Protein AF-A0A8I5R075-F1 (afdb_monomer_lite)

Sequence (337 aa):
MTKVTKEMTTCRLPGRGRQWRASANRAQQVQVLRVAILLSYCSILCNYKAIEMPSHQTYGGSWKFLTFIDLVIQAVFFGICVLTDLSSLLTRGSGNQEQERQLRKLISLRDWMLAVLAFPVGVFVVAVFWIIYAYDREMIYPKLLDNFIPGWLNHGMHTTVLPFILIEMRTSHHQYPSRSSGLTAICTFSVGYILWVCWVHHVTGMWVYPFLEHIGPGARIIFFGSTTILMNFLYLLGEVLNNYIWDTQRRVLQTNQPQVKVTFWTFHTTMSSTLMLPARTNPVQVIKKNFFPQINLLLLIISHINTHKIWLTNSSRCSSNLFKISLPFCSTFLEIS

Foldseek 3Di:
DDDDDPPPPPPPPPPDVVVVVVVVVLLVVVLVLLVVQLVLLVVLLVLVVPFDDPQQVAPCRPVLDLLNVLSVLSNVLSVLVNVLSVLVVVVVPPPDPVSVVVSVVSLQVSLASLLQPLQLSLVLQQVVQVVCCVVPVCQAPNPVCCVGAPPVSVCSRRPPSVVSSVVCLLSDQGDYDPLVVSLVRNLVVLVVSVVVQVVSCVVPVDGPTNNCVVDDPVVNVVVSVVSSVSSSVSSVVSVVSSCVSVVVVVVVVVVPPPPPPPPPPPDDDDDDDDDDDDDDDDCPVVVVVPPPVVVVVVVVVVVVVVVVVVVVVVVVVVVVPPPDDDDDDDDDDDDDD

Organism: Papio anubis (NCBI:txid9555)

InterPro domains:
  IPR006838 ADTRP/AIG1 [PF04750] (37-243)
  IPR006838 ADTRP/AIG1 [PTHR10989] (29-257)

Radius of gyration: 29.98 Å; chains: 1; bounding box: 115×57×99 Å

pLDDT: mean 76.17, std 26.16, range [24.02, 98.5]

Secondary structure (DSSP, 8-state):
-------------SSHHHHHHHHHHHHHHHHHHHHHHHHHHHHHHHHHHHS--HHHHSTTGGGG-HHHHHHHHHHHHHHHHHHHHHHHHHHTT---HHHHHHHHHHHHHHHHHIIIIIHHHHHHHHHHHHHHHHH-GGGTS-GGGGGTS-HHHHHHHHTTHHHHHHHHHHHS---PPPHHHHHHHHHHHHHHHHHHHHHHHHHHSS-SSHHHHHS-HHHHHHHHHHHHHHHHHHHHHHHHHHHHHHHHHHHHHHHTS--------------------PPPPPTHHHHHHHHHHHHHHHHHHHHHHHHHHHHHHHHHHHHTSSS--------------

Structure (mmCIF, N/CA/C/O backbone):
data_AF-A0A8I5R075-F1
#
_entry.id   AF-A0A8I5R075-F1
#
loop_
_atom_site.group_PDB
_atom_site.id
_atom_site.type_symbol
_atom_site.label_atom_id
_atom_site.label_alt_id
_atom_site.label_comp_id
_atom_site.label_asym_id
_atom_site.label_entity_id
_atom_site.label_seq_id
_atom_site.pdbx_PDB_ins_code
_atom_site.Cartn_x
_atom_site.Cartn_y
_atom_site.Cartn_z
_atom_site.occupancy
_atom_site.B_iso_or_equiv
_atom_site.auth_seq_id
_atom_site.auth_comp_id
_atom_site.auth_asym_id
_atom_site.auth_atom_id
_atom_site.pdbx_PDB_model_num
ATOM 1 N N . MET A 1 1 ? -35.944 -18.954 73.171 1.00 37.31 1 MET A N 1
ATOM 2 C CA . MET A 1 1 ? -35.193 -17.875 72.493 1.00 37.31 1 MET A CA 1
ATOM 3 C C . MET A 1 1 ? -33.951 -18.476 71.854 1.00 37.31 1 MET A C 1
ATOM 5 O O . MET A 1 1 ? -32.987 -18.739 72.554 1.00 37.31 1 MET A O 1
ATOM 9 N N . THR A 1 2 ? -33.972 -18.728 70.549 1.00 32.34 2 THR A N 1
ATOM 10 C CA . THR A 1 2 ? -32.801 -19.194 69.791 1.00 32.34 2 THR A CA 1
ATOM 11 C C . THR A 1 2 ? -32.595 -18.245 68.616 1.00 32.34 2 THR A C 1
ATOM 13 O O . THR A 1 2 ? -33.386 -18.193 67.678 1.00 32.34 2 THR A O 1
ATOM 16 N N . LYS A 1 3 ? -31.558 -17.409 68.726 1.00 38.16 3 LYS A N 1
ATOM 17 C CA . LYS A 1 3 ? -31.106 -16.478 67.687 1.00 38.16 3 LYS A CA 1
ATOM 18 C C . LYS A 1 3 ? -30.467 -17.303 66.569 1.00 38.16 3 LYS A C 1
ATOM 20 O O . LYS A 1 3 ? -29.373 -17.825 66.747 1.00 38.16 3 LYS A O 1
ATOM 25 N N . VAL A 1 4 ? -31.140 -17.416 65.428 1.00 36.09 4 VAL A N 1
ATOM 26 C CA . VAL A 1 4 ? -30.529 -17.923 64.193 1.00 36.09 4 VAL A CA 1
ATOM 27 C C . VAL A 1 4 ? -29.888 -16.735 63.481 1.00 36.09 4 VAL A C 1
ATOM 29 O O . VAL A 1 4 ? -30.562 -15.935 62.833 1.00 36.09 4 VAL A O 1
ATOM 32 N N . THR A 1 5 ? -28.577 -16.585 63.642 1.00 39.88 5 THR A N 1
ATOM 33 C CA . THR A 1 5 ? -27.745 -15.692 62.832 1.00 39.88 5 THR A CA 1
ATOM 34 C C . THR A 1 5 ? -27.692 -16.226 61.402 1.00 39.88 5 THR A C 1
ATOM 36 O O . THR A 1 5 ? -27.070 -17.249 61.133 1.00 39.88 5 THR A O 1
ATOM 39 N N . LYS A 1 6 ? -28.358 -15.536 60.469 1.00 38.66 6 LYS A N 1
ATOM 40 C CA . LYS A 1 6 ? -28.146 -15.730 59.030 1.00 38.66 6 LYS A CA 1
ATOM 41 C C . LYS A 1 6 ? -26.791 -15.130 58.664 1.00 38.66 6 LYS A C 1
ATOM 43 O O . LYS A 1 6 ? -26.672 -13.912 58.548 1.00 38.66 6 LYS A O 1
ATOM 48 N N . GLU A 1 7 ? -25.782 -15.972 58.466 1.00 34.94 7 GLU A N 1
ATOM 49 C CA . GLU A 1 7 ? -24.597 -15.566 57.715 1.00 34.94 7 GLU A CA 1
ATOM 50 C C . GLU A 1 7 ? -25.010 -15.301 56.266 1.00 34.94 7 GLU A C 1
ATOM 52 O O . GLU A 1 7 ? -25.359 -16.199 55.502 1.00 34.94 7 GLU A O 1
ATOM 57 N N . MET A 1 8 ? -25.013 -14.025 55.897 1.00 35.81 8 MET A N 1
ATOM 58 C CA . MET A 1 8 ? -25.188 -13.585 54.524 1.00 35.81 8 MET A CA 1
ATOM 59 C C . MET A 1 8 ? -23.849 -13.771 53.807 1.00 35.81 8 MET A C 1
ATOM 61 O O . MET A 1 8 ? -23.047 -12.843 53.699 1.00 35.81 8 MET A O 1
ATOM 65 N N . THR A 1 9 ? -23.575 -14.993 53.346 1.00 34.81 9 THR A N 1
ATOM 66 C CA . THR A 1 9 ? -22.425 -15.273 52.484 1.00 34.81 9 THR A CA 1
ATOM 67 C C . THR A 1 9 ? -22.652 -14.562 51.151 1.00 34.81 9 THR A C 1
ATOM 69 O O . THR A 1 9 ? -23.335 -15.045 50.249 1.00 34.81 9 THR A O 1
ATOM 72 N N . THR A 1 10 ? -22.115 -13.352 51.033 1.00 37.03 10 THR A N 1
ATOM 73 C CA . THR A 1 10 ? -22.088 -12.606 49.778 1.00 37.03 10 THR A CA 1
ATOM 74 C C . THR A 1 10 ? -21.186 -13.350 48.795 1.00 37.03 10 THR A C 1
ATOM 76 O O . THR A 1 10 ? -19.961 -13.259 48.842 1.00 37.03 10 THR A O 1
ATOM 79 N N . CYS A 1 11 ? -21.794 -14.093 47.869 1.00 35.97 11 CYS A N 1
ATOM 80 C CA . CYS A 1 11 ? -21.120 -14.606 46.680 1.00 35.97 11 CYS A CA 1
ATOM 81 C C . CYS A 1 11 ? -20.581 -13.420 45.856 1.00 35.97 11 CYS A C 1
ATOM 83 O O . CYS A 1 11 ? -21.272 -12.861 45.004 1.00 35.97 11 CYS A O 1
ATOM 85 N N . ARG A 1 12 ? -19.328 -13.012 46.096 1.00 40.72 12 ARG A N 1
ATOM 86 C CA . ARG A 1 12 ? -18.591 -12.112 45.196 1.00 40.72 12 ARG A CA 1
ATOM 87 C C . ARG A 1 12 ? -18.456 -12.799 43.842 1.00 40.72 12 ARG A C 1
ATOM 89 O O . ARG A 1 12 ? -17.641 -13.703 43.704 1.00 40.72 12 ARG A O 1
ATOM 96 N N . LEU A 1 13 ? -19.213 -12.337 42.844 1.00 42.06 13 LEU A N 1
ATOM 97 C CA . LEU A 1 13 ? -19.065 -12.721 41.436 1.00 42.06 13 LEU A CA 1
ATOM 98 C C . LEU A 1 13 ? -17.593 -12.572 40.997 1.00 42.06 13 LEU A C 1
ATOM 100 O O . LEU A 1 13 ? -17.124 -11.447 40.785 1.00 42.06 13 LEU A O 1
ATOM 104 N N . PRO A 1 14 ? -16.833 -13.665 40.812 1.00 47.41 14 PRO A N 1
ATOM 105 C CA . PRO A 1 14 ? -15.406 -13.579 40.558 1.00 47.41 14 PRO A CA 1
ATOM 106 C C . PRO A 1 14 ? -15.154 -13.520 39.045 1.00 47.41 14 PRO A C 1
ATOM 108 O O . PRO A 1 14 ? -14.491 -14.391 38.490 1.00 47.41 14 PRO A O 1
ATOM 111 N N . GLY A 1 15 ? -15.686 -12.510 38.348 1.00 53.81 15 GLY A N 1
ATOM 112 C CA . GLY A 1 15 ? -15.664 -12.497 36.873 1.00 53.81 15 GLY A CA 1
ATOM 113 C C . GLY A 1 15 ? -15.419 -11.138 36.231 1.00 53.81 15 GLY A C 1
ATOM 114 O O . GLY A 1 15 ? -14.541 -10.999 35.380 1.00 53.81 15 GLY A O 1
ATOM 115 N N . ARG A 1 16 ? -16.139 -10.105 36.674 1.00 54.19 16 ARG A N 1
ATOM 116 C CA . ARG A 1 16 ? -16.225 -8.841 35.930 1.00 54.19 16 ARG A CA 1
ATOM 117 C C . ARG A 1 16 ? -14.898 -8.061 35.936 1.00 54.19 16 ARG A C 1
ATOM 119 O O . ARG A 1 16 ? -14.403 -7.675 34.884 1.00 54.19 16 ARG A O 1
ATOM 126 N N . GLY A 1 17 ? -14.246 -7.918 37.092 1.00 58.47 17 GLY A N 1
ATOM 127 C CA . GLY A 1 17 ? -12.991 -7.155 37.217 1.00 58.47 17 GLY A CA 1
ATOM 128 C C . GLY A 1 17 ? -11.766 -7.777 36.525 1.00 58.47 17 GLY A C 1
ATOM 129 O O . GLY A 1 17 ? -10.884 -7.046 36.075 1.00 58.47 17 GLY A O 1
ATOM 130 N N . ARG A 1 18 ? -11.702 -9.112 36.406 1.00 62.12 18 ARG A N 1
ATOM 131 C CA . ARG A 1 18 ? -10.622 -9.802 35.671 1.00 62.12 18 ARG A CA 1
ATOM 132 C C . ARG A 1 18 ? -10.803 -9.687 34.159 1.00 62.12 18 ARG A C 1
ATOM 134 O O . ARG A 1 18 ? -9.825 -9.462 33.455 1.00 62.12 18 ARG A O 1
ATOM 141 N N . GLN A 1 19 ? -12.043 -9.775 33.676 1.00 63.78 19 GLN A N 1
ATOM 142 C CA . GLN A 1 19 ? -12.367 -9.623 32.258 1.00 63.78 19 GLN A CA 1
ATOM 143 C C . GLN A 1 19 ? -12.093 -8.196 31.757 1.00 63.78 19 GLN A C 1
ATOM 145 O O . GLN A 1 19 ? -11.484 -8.030 30.702 1.00 63.78 19 GLN A O 1
ATOM 150 N N . TRP A 1 20 ? -12.435 -7.172 32.550 1.00 57.94 20 TRP A N 1
ATOM 151 C CA . TRP A 1 20 ? -12.106 -5.777 32.234 1.00 57.94 20 TRP A CA 1
ATOM 152 C C . TRP A 1 20 ? -10.599 -5.523 32.165 1.00 57.94 20 TRP A C 1
ATOM 154 O O . TRP A 1 20 ? -10.135 -4.924 31.197 1.00 57.94 20 TRP A O 1
ATOM 164 N N . ARG A 1 21 ? -9.817 -6.025 33.133 1.00 63.31 21 ARG A N 1
ATOM 165 C CA . ARG A 1 21 ? -8.348 -5.907 33.094 1.00 63.31 21 ARG A CA 1
ATOM 166 C C . ARG A 1 21 ? -7.747 -6.618 31.884 1.00 63.31 21 ARG A C 1
ATOM 168 O O . ARG A 1 21 ? -6.890 -6.055 31.219 1.00 63.31 21 ARG A O 1
ATOM 175 N N . ALA A 1 22 ? -8.226 -7.816 31.551 1.00 66.75 22 ALA A N 1
ATOM 176 C CA . ALA A 1 22 ? -7.756 -8.540 30.371 1.00 66.75 22 ALA A CA 1
ATOM 177 C C . ALA A 1 22 ? -8.070 -7.795 29.058 1.00 66.75 22 ALA A C 1
ATOM 179 O O . ALA A 1 22 ? -7.229 -7.750 28.162 1.00 66.75 22 ALA A O 1
ATOM 180 N N . SER A 1 23 ? -9.252 -7.179 28.952 1.00 72.56 23 SER A N 1
ATOM 181 C CA . SER A 1 23 ? -9.635 -6.374 27.785 1.00 72.56 23 SER A CA 1
ATOM 182 C C . SER A 1 23 ? -8.828 -5.078 27.680 1.00 72.56 23 SER A C 1
ATOM 184 O O . SER A 1 23 ? -8.398 -4.718 26.588 1.00 72.56 23 SER A O 1
ATOM 186 N N . ALA A 1 24 ? -8.596 -4.392 28.802 1.00 72.69 24 ALA A N 1
ATOM 187 C CA . ALA A 1 24 ? -7.790 -3.173 28.846 1.00 72.69 24 ALA A CA 1
ATOM 188 C C . ALA A 1 24 ? -6.325 -3.451 28.475 1.00 72.69 24 ALA A C 1
ATOM 190 O O . ALA A 1 24 ? -5.762 -2.745 27.644 1.00 72.69 24 ALA A O 1
ATOM 191 N N . ASN A 1 25 ? -5.746 -4.533 29.004 1.00 76.94 25 ASN A N 1
ATOM 192 C CA . ASN A 1 25 ? -4.382 -4.944 28.673 1.00 76.94 25 ASN A CA 1
ATOM 193 C C . ASN A 1 25 ? -4.239 -5.276 27.181 1.00 76.94 25 ASN A C 1
ATOM 195 O O . ASN A 1 25 ? -3.249 -4.895 26.563 1.00 76.94 25 ASN A O 1
ATOM 199 N N . ARG A 1 26 ? -5.237 -5.942 26.581 1.00 81.31 26 ARG A N 1
ATOM 200 C CA . ARG A 1 26 ? -5.240 -6.220 25.137 1.00 81.31 26 ARG A CA 1
ATOM 201 C C . ARG A 1 26 ? -5.284 -4.931 24.316 1.00 81.31 26 ARG A C 1
ATOM 203 O O . ARG A 1 26 ? -4.526 -4.807 23.363 1.00 81.31 26 ARG A O 1
ATOM 210 N N . ALA A 1 27 ? -6.142 -3.980 24.685 1.00 81.62 27 ALA A N 1
ATOM 211 C CA . ALA A 1 27 ? -6.228 -2.695 23.993 1.00 81.62 27 ALA A CA 1
ATOM 212 C C . ALA A 1 27 ? -4.893 -1.936 24.057 1.00 81.62 27 ALA A C 1
ATOM 214 O O . ALA A 1 27 ? -4.390 -1.498 23.029 1.00 81.62 27 ALA A O 1
ATOM 215 N N . GLN A 1 28 ? -4.267 -1.876 25.235 1.00 85.44 28 GLN A N 1
ATOM 216 C CA . GLN A 1 28 ? -2.960 -1.241 25.409 1.00 85.44 28 GLN A CA 1
ATOM 217 C C . GLN A 1 28 ? -1.864 -1.915 24.565 1.00 85.44 28 GLN A C 1
ATOM 219 O O . GLN A 1 28 ? -1.044 -1.230 23.961 1.00 85.44 28 GLN A O 1
ATOM 224 N N . GLN A 1 29 ? -1.859 -3.249 24.473 1.00 89.00 29 GLN A N 1
ATOM 225 C CA . GLN A 1 29 ? -0.910 -3.979 23.624 1.00 89.00 29 GLN A CA 1
ATOM 226 C C . GLN A 1 29 ? -1.060 -3.624 22.138 1.00 89.00 29 GLN A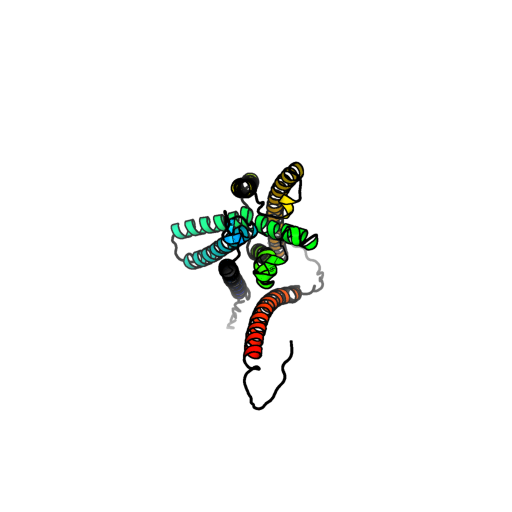 C 1
ATOM 228 O O . GLN A 1 29 ? -0.054 -3.429 21.462 1.00 89.00 29 GLN A O 1
ATOM 233 N N . VAL A 1 30 ? -2.294 -3.504 21.636 1.00 92.06 30 VAL A N 1
ATOM 234 C CA . VAL A 1 30 ? -2.561 -3.113 20.239 1.00 92.06 30 VAL A CA 1
ATOM 235 C C . VAL A 1 30 ? -2.094 -1.680 19.965 1.00 92.06 30 VAL A C 1
ATOM 237 O O . VAL A 1 30 ? -1.469 -1.428 18.938 1.00 92.06 30 VAL A O 1
ATOM 240 N N . GLN A 1 31 ? -2.315 -0.760 20.907 1.00 93.44 31 GLN A N 1
ATOM 241 C CA . GLN A 1 31 ? -1.852 0.629 20.800 1.00 93.44 31 GLN A CA 1
ATOM 242 C C . GLN A 1 31 ? -0.322 0.715 20.705 1.00 93.44 31 GLN A C 1
ATOM 244 O O . GLN A 1 31 ? 0.215 1.360 19.806 1.00 93.44 31 GLN A O 1
ATOM 249 N N . VAL A 1 32 ? 0.393 0.014 21.593 1.00 94.31 32 VAL A N 1
ATOM 250 C CA . VAL A 1 32 ? 1.866 -0.038 21.571 1.00 94.31 32 VAL A CA 1
ATOM 251 C C . VAL A 1 32 ? 2.376 -0.659 20.269 1.00 94.31 32 VAL A C 1
ATOM 253 O O . VAL A 1 32 ? 3.339 -0.164 19.685 1.00 94.31 32 VAL A O 1
ATOM 256 N N . LEU A 1 33 ? 1.712 -1.711 19.784 1.00 95.38 33 LEU A N 1
ATOM 257 C CA . LEU A 1 33 ? 2.064 -2.372 18.531 1.00 95.38 33 LEU A CA 1
ATOM 258 C C . LEU A 1 33 ? 1.938 -1.431 17.325 1.00 95.38 33 LEU A C 1
ATOM 260 O O . LEU A 1 33 ? 2.857 -1.367 16.514 1.00 95.38 33 LEU A O 1
ATOM 264 N N . ARG A 1 34 ? 0.853 -0.655 17.229 1.00 96.88 34 ARG A N 1
ATOM 265 C CA . ARG A 1 34 ? 0.660 0.340 16.159 1.00 96.88 34 ARG A CA 1
ATOM 266 C C . ARG A 1 34 ? 1.724 1.431 16.177 1.00 96.88 34 ARG A C 1
ATOM 268 O O . ARG A 1 34 ? 2.242 1.780 15.120 1.00 96.88 34 ARG A O 1
ATOM 275 N N . VAL A 1 35 ? 2.096 1.925 17.361 1.00 97.44 35 VAL A N 1
ATOM 276 C CA . VAL A 1 35 ? 3.197 2.893 17.508 1.00 97.44 35 VAL A CA 1
ATOM 277 C C . VAL A 1 35 ? 4.521 2.282 17.047 1.00 97.44 35 VAL A C 1
ATOM 279 O O . VAL A 1 35 ? 5.250 2.911 16.286 1.00 97.44 35 VAL A O 1
ATOM 282 N N . ALA A 1 36 ? 4.824 1.046 17.452 1.00 97.50 36 ALA A N 1
ATOM 283 C CA . ALA A 1 36 ? 6.043 0.360 17.029 1.00 97.50 36 ALA A CA 1
ATOM 284 C C . ALA A 1 36 ? 6.099 0.164 15.503 1.00 97.50 36 ALA A C 1
ATOM 286 O O . ALA A 1 36 ? 7.136 0.418 14.889 1.00 97.50 36 ALA A O 1
ATOM 287 N N . ILE A 1 37 ? 4.980 -0.224 14.884 1.00 97.38 37 ILE A N 1
ATOM 288 C CA . ILE A 1 37 ? 4.873 -0.367 13.428 1.00 97.38 37 ILE A CA 1
ATOM 289 C C . ILE A 1 37 ? 5.063 0.990 12.735 1.00 97.38 37 ILE A C 1
ATOM 291 O O . ILE A 1 37 ? 5.867 1.086 11.809 1.00 97.38 37 ILE A O 1
ATOM 295 N N . LEU A 1 38 ? 4.406 2.052 13.208 1.00 97.94 38 LEU A N 1
ATOM 296 C CA . LEU A 1 38 ? 4.574 3.402 12.663 1.00 97.94 38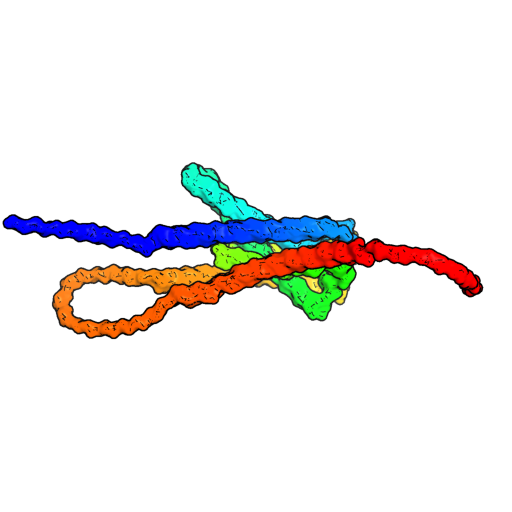 LEU A CA 1
ATOM 297 C C . LEU A 1 38 ? 6.040 3.855 12.707 1.00 97.94 38 LEU A C 1
ATOM 299 O O . LEU A 1 38 ? 6.582 4.301 11.698 1.00 97.94 38 LEU A O 1
ATOM 303 N N . LEU A 1 39 ? 6.706 3.688 13.853 1.00 97.62 39 LEU A N 1
ATOM 304 C CA . LEU A 1 39 ? 8.123 4.024 13.999 1.00 97.62 39 LEU A CA 1
ATOM 305 C C . LEU A 1 39 ? 9.008 3.193 13.061 1.00 97.62 39 LEU A C 1
ATOM 307 O O . LEU A 1 39 ? 9.988 3.717 12.529 1.00 97.62 39 LEU A O 1
ATOM 311 N N . SER A 1 40 ? 8.656 1.926 12.814 1.00 96.69 40 SER A N 1
ATOM 312 C CA . SER A 1 40 ? 9.372 1.087 11.850 1.00 96.69 40 SER A CA 1
ATOM 313 C C . SER A 1 40 ? 9.258 1.629 10.421 1.00 96.69 40 SER A C 1
ATOM 315 O O . SER A 1 40 ? 10.278 1.741 9.742 1.00 96.69 40 SER A O 1
ATOM 317 N N . TYR A 1 41 ? 8.069 2.072 9.992 1.00 97.38 41 TYR A N 1
ATOM 318 C CA . TYR A 1 41 ? 7.880 2.689 8.677 1.00 97.38 41 TYR A CA 1
ATOM 319 C C . TYR A 1 41 ? 8.599 4.028 8.554 1.00 97.38 41 TYR A C 1
ATOM 321 O O . TYR A 1 41 ? 9.262 4.263 7.547 1.00 97.38 41 TYR A O 1
ATOM 329 N N . CYS A 1 42 ? 8.545 4.875 9.586 1.00 96.75 42 CYS A N 1
ATOM 330 C CA . CYS A 1 42 ? 9.330 6.108 9.621 1.00 96.75 42 CYS A CA 1
ATOM 331 C C . CYS A 1 42 ? 10.829 5.806 9.487 1.00 96.75 42 CYS A C 1
ATOM 333 O O . CYS A 1 42 ? 11.522 6.456 8.712 1.00 96.75 42 CYS A O 1
ATOM 335 N N . SER A 1 43 ? 11.330 4.778 10.181 1.00 96.50 43 SER A N 1
ATOM 336 C CA . SER A 1 43 ? 12.727 4.353 10.066 1.00 96.50 43 SER A CA 1
ATOM 337 C C . SER A 1 43 ? 13.071 3.886 8.648 1.00 96.50 43 SER A C 1
ATOM 339 O O . SER A 1 43 ? 14.076 4.331 8.096 1.00 96.50 43 SER A O 1
ATOM 341 N N . ILE A 1 44 ? 12.235 3.042 8.035 1.00 95.94 44 ILE A N 1
ATOM 342 C CA . ILE A 1 44 ? 12.413 2.559 6.657 1.00 95.94 44 ILE A CA 1
ATOM 343 C C . ILE A 1 44 ? 12.429 3.732 5.670 1.00 95.94 44 ILE A C 1
ATOM 345 O O . ILE A 1 44 ? 13.353 3.831 4.866 1.00 95.94 44 ILE A O 1
ATOM 349 N N . LEU A 1 45 ? 11.467 4.655 5.768 1.00 95.38 45 LEU A N 1
ATOM 350 C CA . LEU A 1 45 ? 11.376 5.836 4.905 1.00 95.38 45 LEU A CA 1
ATOM 351 C C . LEU A 1 45 ? 12.587 6.759 5.063 1.00 95.38 45 LEU A C 1
ATOM 353 O O . LEU A 1 45 ? 13.147 7.194 4.058 1.00 95.38 45 LEU A O 1
ATOM 357 N N . CYS A 1 46 ? 13.027 7.024 6.296 1.00 94.81 46 CYS A N 1
ATOM 358 C CA . CYS A 1 46 ? 14.216 7.835 6.555 1.00 94.81 46 CYS A CA 1
ATOM 359 C C . CYS A 1 46 ? 15.480 7.187 5.980 1.00 94.81 46 CYS A C 1
ATOM 361 O O . CYS A 1 46 ? 16.257 7.867 5.320 1.00 94.81 46 CYS A O 1
ATOM 363 N N . ASN A 1 47 ? 15.675 5.879 6.183 1.00 93.69 47 ASN A N 1
ATOM 364 C CA . ASN A 1 47 ? 16.834 5.177 5.625 1.00 93.69 47 ASN A CA 1
ATOM 365 C C . ASN A 1 47 ? 16.782 5.149 4.097 1.00 93.69 47 ASN A C 1
ATOM 367 O O . ASN A 1 47 ? 17.793 5.402 3.461 1.00 93.69 47 ASN A O 1
ATOM 371 N N . TYR A 1 48 ? 15.614 4.911 3.501 1.00 92.12 48 TYR A N 1
ATOM 372 C CA . TYR A 1 48 ? 15.451 4.939 2.050 1.00 92.12 48 TYR A CA 1
ATOM 373 C C . TYR A 1 48 ? 15.740 6.320 1.450 1.00 92.12 48 TYR A C 1
ATOM 375 O O . TYR A 1 48 ? 16.381 6.411 0.409 1.00 92.12 48 TYR A O 1
ATOM 383 N N . LYS A 1 49 ? 15.297 7.398 2.110 1.00 88.62 49 LYS A N 1
ATOM 384 C CA . LYS A 1 49 ? 15.572 8.779 1.684 1.00 88.62 49 LYS A CA 1
ATOM 385 C C . LYS A 1 49 ? 17.015 9.217 1.910 1.00 88.62 49 LYS A C 1
ATOM 387 O O . LYS A 1 49 ? 17.464 10.119 1.216 1.00 88.62 49 LYS A O 1
ATOM 392 N N . ALA A 1 50 ? 17.714 8.600 2.858 1.00 88.81 50 ALA A N 1
ATOM 393 C CA . ALA A 1 50 ? 19.129 8.854 3.102 1.00 88.81 50 ALA A CA 1
ATOM 394 C C . ALA A 1 50 ? 20.047 8.186 2.063 1.00 88.81 50 ALA A C 1
ATOM 396 O O . ALA A 1 50 ? 21.229 8.510 2.011 1.00 88.81 50 ALA A O 1
ATOM 397 N N . ILE A 1 51 ? 19.534 7.255 1.250 1.00 87.06 51 ILE A N 1
ATOM 398 C CA . ILE A 1 51 ? 20.313 6.627 0.182 1.00 87.06 51 ILE A CA 1
ATOM 399 C C . ILE A 1 51 ? 20.304 7.540 -1.043 1.00 87.06 51 ILE A C 1
ATOM 401 O O . ILE A 1 51 ? 19.260 7.814 -1.634 1.00 87.06 51 ILE A O 1
ATOM 405 N N . GLU A 1 52 ? 21.492 7.947 -1.473 1.00 80.00 52 GLU A N 1
ATOM 406 C CA . GLU A 1 52 ? 21.685 8.690 -2.713 1.00 80.00 52 GLU A CA 1
ATOM 407 C C . GLU A 1 52 ? 21.723 7.725 -3.904 1.00 80.00 52 GLU A C 1
ATOM 409 O O . GLU A 1 52 ? 22.766 7.180 -4.260 1.00 80.00 52 GLU A O 1
ATOM 414 N N . MET A 1 53 ? 20.565 7.483 -4.525 1.00 77.56 53 MET A N 1
ATOM 415 C CA . MET A 1 53 ? 20.493 6.710 -5.768 1.00 77.56 53 MET A CA 1
ATOM 416 C C . MET A 1 53 ? 20.346 7.629 -6.984 1.00 77.56 53 MET A C 1
ATOM 418 O O . MET A 1 53 ? 19.473 8.503 -6.972 1.00 77.56 53 MET A O 1
ATOM 422 N N . PRO A 1 54 ? 21.074 7.379 -8.093 1.00 75.88 54 PRO A N 1
ATOM 423 C CA . PRO A 1 54 ? 20.913 8.148 -9.331 1.00 75.88 54 PRO A CA 1
ATOM 424 C C . PRO A 1 54 ? 19.459 8.176 -9.824 1.00 75.88 54 PRO A C 1
ATOM 426 O O . PRO A 1 54 ? 18.959 9.193 -10.298 1.00 75.88 54 PRO A O 1
ATOM 429 N N . SER A 1 55 ? 18.725 7.075 -9.632 1.00 73.44 55 SER A N 1
ATOM 430 C CA . SER A 1 55 ? 17.317 6.960 -10.019 1.00 73.44 55 SER A CA 1
ATOM 431 C C . SER A 1 55 ? 16.383 7.910 -9.256 1.00 73.44 55 SER A C 1
ATOM 433 O O . SER A 1 55 ? 15.326 8.256 -9.785 1.00 73.44 55 SER A O 1
ATOM 435 N N . HIS A 1 56 ? 16.748 8.369 -8.053 1.00 76.56 56 HIS A N 1
ATOM 436 C CA . HIS A 1 56 ? 15.970 9.349 -7.281 1.00 76.56 56 HIS A CA 1
ATOM 437 C C . HIS A 1 56 ? 16.146 10.784 -7.772 1.00 76.56 56 HIS A C 1
ATOM 439 O O . HIS A 1 56 ? 15.285 11.613 -7.493 1.00 76.56 56 HIS A O 1
ATOM 445 N N . GLN A 1 57 ? 17.224 11.069 -8.500 1.00 75.50 57 GLN A N 1
ATOM 446 C CA . GLN A 1 57 ? 17.509 12.394 -9.058 1.00 75.50 57 GLN A CA 1
ATOM 447 C C . GLN A 1 57 ? 16.870 12.590 -10.442 1.00 75.50 57 GLN A C 1
ATOM 449 O O . GLN A 1 57 ? 16.792 13.704 -10.950 1.00 75.50 57 GLN A O 1
ATOM 454 N N . THR A 1 58 ? 16.378 11.506 -11.046 1.00 83.06 58 THR A N 1
ATOM 455 C CA . THR A 1 58 ? 15.624 11.557 -12.306 1.00 83.06 58 THR A CA 1
ATOM 456 C C . THR A 1 58 ? 14.196 12.073 -12.108 1.00 83.06 58 THR A C 1
ATOM 458 O O . THR A 1 58 ? 13.665 12.082 -10.995 1.00 83.06 58 THR A O 1
ATOM 461 N N . TYR A 1 59 ? 13.548 12.467 -13.208 1.00 86.50 59 TYR A N 1
ATOM 462 C CA . TYR A 1 59 ? 12.160 12.931 -13.208 1.00 86.50 59 TYR A CA 1
ATOM 463 C C . TYR A 1 59 ? 11.219 11.960 -12.467 1.00 86.50 59 TYR A C 1
ATOM 465 O O . TYR A 1 59 ? 11.290 10.740 -12.631 1.00 86.50 59 TYR A O 1
ATOM 473 N N . GLY A 1 60 ? 10.354 12.510 -11.611 1.00 84.88 60 GLY A N 1
ATOM 474 C CA . GLY A 1 60 ? 9.460 11.749 -10.730 1.00 84.88 60 GLY A CA 1
ATOM 475 C C . GLY A 1 60 ? 10.111 11.211 -9.445 1.00 84.88 60 GLY A C 1
ATOM 476 O O . GLY A 1 60 ? 9.397 10.810 -8.524 1.00 84.88 60 GLY A O 1
ATOM 477 N N . GLY A 1 61 ? 11.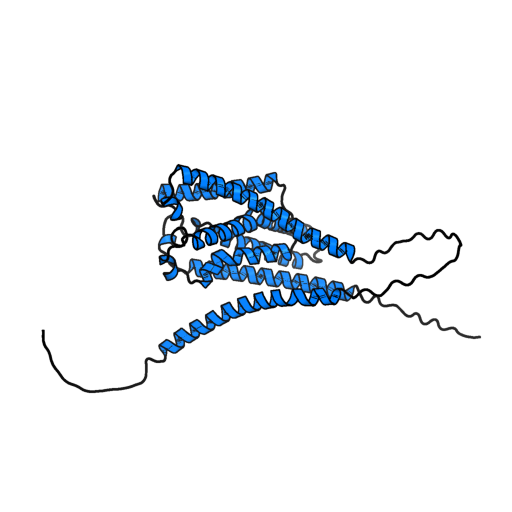442 11.240 -9.337 1.00 91.38 61 GLY A N 1
ATOM 478 C CA . GLY A 1 61 ? 12.206 10.863 -8.148 1.00 91.38 61 GLY A CA 1
ATOM 479 C C . GLY A 1 61 ? 11.789 9.520 -7.547 1.00 91.38 61 GLY A C 1
ATOM 480 O O . GLY A 1 61 ? 11.541 8.553 -8.262 1.00 91.38 61 GLY A O 1
ATOM 481 N N . SER A 1 62 ? 11.677 9.440 -6.218 1.00 92.31 62 SER A N 1
ATOM 482 C CA . SER A 1 62 ? 11.182 8.227 -5.547 1.00 92.31 62 SER A CA 1
ATOM 483 C C . SER A 1 62 ? 9.702 7.927 -5.832 1.00 92.31 62 SER A C 1
ATOM 485 O O . SER A 1 62 ? 9.290 6.775 -5.733 1.00 92.31 62 SER A O 1
ATOM 487 N N . TRP A 1 63 ? 8.904 8.945 -6.168 1.00 93.88 63 TRP A N 1
ATOM 488 C CA . TRP A 1 63 ? 7.447 8.849 -6.333 1.00 93.88 63 TRP A CA 1
ATOM 489 C C . TRP A 1 63 ? 7.019 8.132 -7.611 1.00 93.88 63 TRP A C 1
ATOM 491 O O . TRP A 1 63 ? 5.846 7.812 -7.776 1.00 93.88 63 TRP A O 1
ATOM 501 N N . LYS A 1 64 ? 7.949 7.840 -8.522 1.00 94.50 64 LYS A N 1
ATOM 502 C CA . LYS A 1 64 ? 7.658 6.959 -9.654 1.00 94.50 64 LYS A CA 1
ATOM 503 C C . LYS A 1 64 ? 7.438 5.508 -9.222 1.00 94.50 64 LYS A C 1
ATOM 505 O O . LYS A 1 64 ? 6.680 4.801 -9.874 1.00 94.50 64 LYS A O 1
ATOM 510 N N . PHE A 1 65 ? 8.034 5.066 -8.112 1.00 95.06 65 PHE A N 1
ATOM 511 C CA . PHE A 1 65 ? 7.954 3.678 -7.658 1.00 95.06 65 PHE A CA 1
ATOM 512 C C . PHE A 1 65 ? 6.734 3.431 -6.765 1.00 95.06 65 PHE A C 1
ATOM 514 O O . PHE A 1 65 ? 6.600 4.055 -5.710 1.00 95.06 65 PHE A O 1
ATOM 521 N N . LEU A 1 66 ? 5.898 2.452 -7.131 1.00 96.94 66 LEU A N 1
ATOM 522 C CA . LEU A 1 66 ? 4.732 2.070 -6.330 1.00 96.94 66 LEU A CA 1
ATOM 523 C C . LEU A 1 66 ? 5.113 1.627 -4.915 1.00 96.94 66 LEU A C 1
ATOM 525 O O . LEU A 1 66 ? 4.413 1.984 -3.977 1.00 96.94 66 LEU A O 1
ATOM 529 N N . THR A 1 67 ? 6.243 0.932 -4.737 1.00 96.00 67 THR A N 1
ATOM 530 C CA . THR A 1 67 ? 6.741 0.538 -3.408 1.00 96.00 67 THR A CA 1
ATOM 531 C C . THR A 1 67 ? 6.927 1.748 -2.492 1.00 96.00 67 THR A C 1
ATOM 533 O O . THR A 1 67 ? 6.579 1.700 -1.318 1.00 96.00 67 THR A O 1
ATOM 536 N N . PHE A 1 68 ? 7.447 2.863 -3.013 1.00 96.25 68 PHE A N 1
ATOM 537 C CA . PHE A 1 68 ? 7.624 4.066 -2.203 1.00 96.25 68 PHE A CA 1
ATOM 538 C C . PHE A 1 68 ? 6.277 4.697 -1.828 1.00 96.25 68 PHE A C 1
ATOM 540 O O . PHE A 1 68 ? 6.083 5.085 -0.678 1.00 96.25 68 PHE A O 1
ATOM 547 N N . ILE A 1 69 ? 5.337 4.760 -2.778 1.00 97.81 69 ILE A N 1
ATOM 548 C CA . ILE A 1 69 ? 3.969 5.236 -2.526 1.00 97.81 69 ILE A CA 1
ATOM 549 C C . ILE A 1 69 ? 3.285 4.363 -1.467 1.00 97.81 69 ILE A C 1
ATOM 551 O O . ILE A 1 69 ? 2.700 4.901 -0.531 1.00 97.81 69 ILE A O 1
ATOM 555 N N . ASP A 1 70 ? 3.397 3.039 -1.577 1.00 98.25 70 ASP A N 1
ATOM 556 C CA . ASP A 1 70 ? 2.843 2.090 -0.612 1.00 98.25 70 ASP A CA 1
ATOM 557 C C . ASP A 1 70 ? 3.417 2.328 0.786 1.00 98.25 70 ASP A C 1
ATOM 559 O O . ASP A 1 70 ? 2.657 2.511 1.727 1.00 98.25 70 ASP A O 1
ATOM 563 N N . LEU A 1 71 ? 4.736 2.474 0.938 1.00 97.88 71 LEU A N 1
ATOM 564 C CA . LEU A 1 71 ? 5.341 2.771 2.244 1.00 97.88 71 LEU A CA 1
ATOM 565 C C . LEU A 1 71 ? 4.813 4.061 2.874 1.00 97.88 71 LEU A C 1
ATOM 567 O O . LEU A 1 71 ? 4.599 4.108 4.087 1.00 97.88 71 LEU A O 1
ATOM 571 N N . VAL A 1 72 ? 4.575 5.098 2.068 1.00 98.12 72 VAL A N 1
ATOM 572 C CA . VAL A 1 72 ? 3.944 6.333 2.546 1.00 98.12 72 VAL A CA 1
ATOM 573 C C . VAL A 1 72 ? 2.491 6.074 2.948 1.00 98.12 72 VAL A C 1
ATOM 575 O O . VAL A 1 72 ? 2.084 6.510 4.023 1.00 98.12 72 VAL A O 1
ATOM 578 N N . ILE A 1 73 ? 1.720 5.331 2.147 1.00 98.31 73 ILE A N 1
ATOM 579 C CA . ILE A 1 73 ? 0.343 4.932 2.481 1.00 98.31 73 ILE A CA 1
ATOM 580 C C . ILE A 1 73 ? 0.314 4.168 3.811 1.00 98.31 73 ILE A C 1
ATOM 582 O O . ILE A 1 73 ? -0.490 4.510 4.677 1.00 98.31 73 ILE A O 1
ATOM 586 N N . GLN A 1 74 ? 1.204 3.191 4.011 1.00 98.31 74 GLN A N 1
ATOM 587 C CA . GLN A 1 74 ? 1.297 2.421 5.253 1.00 98.31 74 GLN A CA 1
ATOM 588 C C . GLN A 1 74 ? 1.653 3.317 6.445 1.00 98.31 74 GLN A C 1
ATOM 590 O O . GLN A 1 74 ? 1.004 3.243 7.489 1.00 98.31 74 GLN A O 1
ATOM 595 N N . ALA A 1 75 ? 2.645 4.201 6.300 1.00 98.12 75 ALA A N 1
ATOM 596 C CA . ALA A 1 75 ? 3.038 5.128 7.359 1.00 98.12 75 ALA A CA 1
ATOM 597 C C . ALA A 1 75 ? 1.886 6.067 7.751 1.00 98.12 75 ALA A C 1
ATOM 599 O O . ALA A 1 75 ? 1.605 6.242 8.936 1.00 98.12 75 ALA A O 1
ATOM 600 N N . VAL A 1 76 ? 1.176 6.630 6.769 1.00 98.44 76 VAL A N 1
ATOM 601 C CA . VAL A 1 76 ? 0.013 7.494 7.017 1.00 98.44 76 VAL A CA 1
ATOM 602 C C . VAL A 1 76 ? -1.122 6.700 7.662 1.00 98.44 76 VAL A C 1
ATOM 604 O O . VAL A 1 76 ? -1.714 7.169 8.633 1.00 98.44 76 VAL A O 1
ATOM 607 N N . PHE A 1 77 ? -1.397 5.486 7.184 1.00 98.50 77 PHE A N 1
ATOM 608 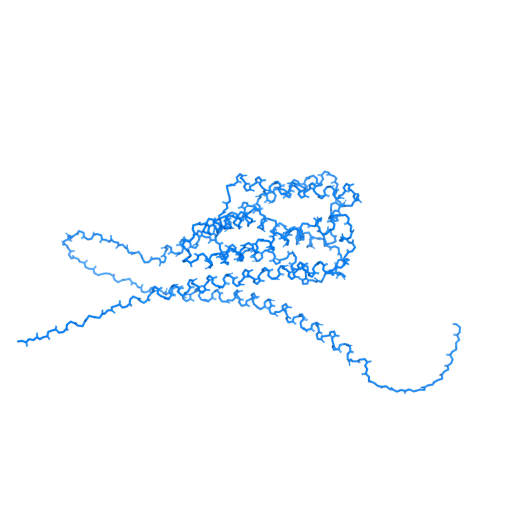C CA . PHE A 1 77 ? -2.416 4.608 7.752 1.00 98.50 77 PHE A CA 1
ATOM 609 C C . PHE A 1 77 ? -2.139 4.292 9.230 1.00 98.50 77 PHE A C 1
ATOM 611 O O . PHE A 1 77 ? -2.990 4.546 10.084 1.00 98.50 77 PHE A O 1
ATOM 618 N N . PHE A 1 78 ? -0.935 3.820 9.570 1.00 98.25 78 PHE A N 1
ATOM 619 C CA . PHE A 1 78 ? -0.575 3.558 10.966 1.00 98.25 78 PHE A CA 1
ATOM 620 C C . PHE A 1 78 ? -0.496 4.844 11.802 1.00 98.25 78 PHE A C 1
ATOM 622 O O . PHE A 1 78 ? -0.826 4.816 12.988 1.00 98.25 78 PHE A O 1
ATOM 629 N N . GLY A 1 79 ? -0.158 5.983 11.191 1.00 98.19 79 GLY A N 1
ATOM 630 C CA . GLY A 1 79 ? -0.288 7.307 11.799 1.00 98.19 79 GLY A CA 1
ATOM 631 C C . GLY A 1 79 ? -1.726 7.600 12.222 1.00 98.19 79 GLY A C 1
ATOM 632 O O . GLY A 1 79 ? -1.978 7.952 13.372 1.00 98.19 79 GLY A O 1
ATOM 633 N N . ILE A 1 80 ? -2.690 7.365 11.333 1.00 97.88 80 ILE A N 1
ATOM 634 C CA . ILE A 1 80 ? -4.121 7.515 11.620 1.00 97.88 80 ILE A CA 1
ATOM 635 C C . ILE A 1 80 ? -4.579 6.521 12.694 1.00 97.88 80 ILE A C 1
ATOM 637 O O . ILE A 1 80 ? -5.357 6.902 13.570 1.00 97.88 80 ILE A O 1
ATOM 641 N N . CYS A 1 81 ? -4.080 5.282 12.696 1.00 97.19 81 CYS A N 1
ATOM 642 C CA . CYS A 1 81 ? -4.357 4.318 13.765 1.00 97.19 81 CYS A CA 1
ATOM 643 C C . CYS A 1 81 ? -3.896 4.838 15.136 1.00 97.19 81 CYS A C 1
ATOM 645 O O . CYS A 1 81 ? -4.681 4.837 16.084 1.00 97.19 81 CYS A O 1
ATOM 647 N N . VAL A 1 82 ? -2.665 5.352 15.232 1.00 97.44 82 VAL A N 1
ATOM 648 C CA . VAL A 1 82 ? -2.122 5.936 16.472 1.00 97.44 82 VAL A CA 1
ATOM 649 C C . VAL A 1 82 ? -2.902 7.185 16.892 1.00 97.44 82 VAL A C 1
ATOM 651 O O . VAL A 1 82 ? -3.235 7.335 18.068 1.00 97.44 82 VAL A O 1
ATOM 654 N N . LEU A 1 83 ? -3.257 8.060 15.947 1.00 95.94 83 LEU A N 1
ATOM 655 C CA . LEU A 1 83 ? -4.086 9.237 16.222 1.00 95.94 83 LEU A CA 1
ATOM 656 C C . LEU A 1 83 ? -5.487 8.850 16.702 1.00 95.94 83 LEU A C 1
ATOM 658 O O . LEU A 1 83 ? -6.028 9.498 17.599 1.00 95.94 83 LEU A O 1
ATOM 662 N N . THR A 1 84 ? -6.069 7.788 16.140 1.00 95.31 84 THR A N 1
ATOM 663 C CA . THR A 1 84 ? -7.364 7.243 16.571 1.00 95.31 84 THR A CA 1
ATOM 664 C C . THR A 1 84 ? -7.279 6.750 18.006 1.00 95.31 84 THR A C 1
ATOM 666 O O . THR A 1 84 ? -8.145 7.063 18.822 1.00 95.31 84 THR A O 1
ATOM 669 N N . ASP A 1 85 ? -6.209 6.030 18.335 1.00 94.31 85 ASP A N 1
ATOM 670 C CA . ASP A 1 85 ? -5.979 5.513 19.676 1.00 94.31 85 ASP A CA 1
ATOM 671 C C . ASP A 1 85 ? -5.797 6.642 20.694 1.00 94.31 85 ASP A C 1
ATOM 673 O O . ASP A 1 85 ? -6.485 6.652 21.717 1.00 94.31 85 ASP A O 1
ATOM 677 N N . LEU A 1 86 ? -4.967 7.641 20.387 1.00 93.00 86 LEU A N 1
ATOM 678 C CA . LEU A 1 86 ? -4.776 8.816 21.238 1.00 93.00 86 LEU A CA 1
ATOM 679 C C . LEU A 1 86 ? -6.086 9.592 21.428 1.00 93.00 86 LEU A C 1
ATOM 681 O O . LEU A 1 86 ? -6.468 9.904 22.556 1.00 93.00 86 LEU A O 1
ATOM 685 N N . SER A 1 87 ? -6.820 9.837 20.341 1.00 92.00 87 SER A N 1
ATOM 686 C CA . SER A 1 87 ? -8.108 10.538 20.381 1.00 92.00 87 SER A CA 1
ATOM 687 C C . SER A 1 87 ? -9.141 9.773 21.211 1.00 92.00 87 SER A C 1
ATOM 689 O O . SER A 1 87 ? -9.893 10.379 21.974 1.00 92.00 87 SER A O 1
ATOM 691 N N . SER A 1 88 ? -9.153 8.439 21.131 1.00 90.00 88 SER A N 1
ATOM 692 C CA . SER A 1 88 ? -10.044 7.594 21.935 1.00 90.00 88 SER A CA 1
ATOM 693 C C . SER A 1 88 ? -9.733 7.662 23.435 1.00 90.00 88 SER A C 1
ATOM 695 O O . SER A 1 88 ? -10.653 7.632 24.255 1.00 90.00 88 SER A O 1
ATOM 697 N N . LEU A 1 89 ? -8.454 7.797 23.804 1.00 89.00 89 LEU A N 1
ATOM 698 C CA . LEU A 1 89 ? -8.023 7.948 25.194 1.00 89.00 89 LEU A CA 1
ATOM 699 C C . LEU A 1 89 ? -8.397 9.323 25.750 1.00 89.00 89 LEU A C 1
ATOM 701 O O . LEU A 1 89 ? -8.912 9.397 26.861 1.00 89.00 89 LEU A O 1
ATOM 705 N N . LEU A 1 90 ? -8.200 10.386 24.966 1.00 87.12 90 LEU A N 1
ATOM 706 C CA . LEU A 1 90 ? -8.541 11.758 25.359 1.00 87.12 90 LEU A CA 1
ATOM 707 C C . LEU A 1 90 ? -10.056 11.990 25.445 1.00 87.12 90 LEU A C 1
ATOM 709 O O . LEU A 1 90 ? -10.518 12.766 26.273 1.00 87.12 90 LEU A O 1
ATOM 713 N N . THR A 1 91 ? -10.842 11.302 24.614 1.00 84.19 91 THR A N 1
ATOM 714 C CA . THR A 1 91 ? -12.305 11.463 24.590 1.00 84.19 91 THR A CA 1
ATOM 715 C C . THR A 1 91 ? -12.996 10.682 25.719 1.00 84.19 91 THR A C 1
ATOM 717 O O . THR A 1 91 ? -14.126 11.006 26.092 1.00 84.19 91 THR A O 1
ATOM 720 N N . ARG A 1 92 ? -12.343 9.669 26.320 1.00 77.81 92 ARG A N 1
ATOM 721 C CA . ARG A 1 92 ? -12.925 8.876 27.422 1.00 77.81 92 ARG A CA 1
ATOM 722 C C . ARG A 1 92 ? -13.221 9.761 28.634 1.00 77.81 92 ARG A C 1
ATOM 724 O O . ARG A 1 92 ? -12.329 10.109 29.394 1.00 77.81 92 ARG A O 1
ATOM 731 N N . GLY A 1 93 ? -14.506 10.046 28.842 1.00 71.19 93 GLY A N 1
ATOM 732 C CA . GLY A 1 93 ? -14.999 10.824 29.982 1.00 71.19 93 GLY A CA 1
ATOM 733 C C . GLY A 1 93 ? -15.077 12.334 29.744 1.00 71.19 93 GLY A C 1
ATOM 734 O O . GLY A 1 93 ? -15.490 13.048 30.649 1.00 71.19 93 GLY A O 1
ATOM 735 N N . SER A 1 94 ? -14.739 12.824 28.545 1.00 73.50 94 SER A N 1
ATOM 736 C CA . SER A 1 94 ? -14.696 14.266 28.259 1.00 73.50 94 SER A CA 1
ATOM 737 C C . SER A 1 94 ? -16.072 14.905 28.015 1.00 73.50 94 SER A C 1
ATOM 739 O O . SER A 1 94 ? -16.151 16.128 27.967 1.00 73.50 94 SER A O 1
ATOM 741 N N . GLY A 1 95 ? -17.146 14.126 27.807 1.00 76.88 95 GLY A N 1
ATOM 742 C CA . GLY A 1 95 ? -18.509 14.634 27.546 1.00 76.88 95 GLY A CA 1
ATOM 743 C C . GLY A 1 95 ? -18.657 15.546 26.312 1.00 76.88 95 GLY A C 1
ATOM 744 O O . GLY A 1 95 ? -19.739 16.067 26.055 1.00 76.88 95 GLY A O 1
ATOM 745 N N . ASN A 1 96 ? -17.580 15.756 25.550 1.00 86.81 96 ASN A N 1
ATOM 746 C CA . ASN A 1 96 ? -17.504 16.721 24.466 1.00 86.81 96 ASN A CA 1
ATOM 747 C C . ASN A 1 96 ? -17.972 16.089 23.150 1.00 86.81 96 ASN A C 1
ATOM 749 O O . ASN A 1 96 ? -17.252 15.306 22.522 1.00 86.81 96 ASN A O 1
ATOM 753 N N . GLN A 1 97 ? -19.175 16.468 22.719 1.00 87.75 97 GLN A N 1
ATOM 754 C CA . GLN A 1 97 ? -19.802 15.942 21.504 1.00 87.75 97 GLN A CA 1
ATOM 755 C C . GLN A 1 97 ? -18.971 16.185 20.236 1.00 87.75 97 GLN A C 1
ATOM 757 O O . GLN A 1 97 ? -18.991 15.353 19.324 1.00 87.75 97 GLN A O 1
ATOM 762 N N . GLU A 1 98 ? -18.219 17.289 20.169 1.00 87.94 98 GLU A N 1
ATOM 763 C CA . GLU A 1 98 ? -17.401 17.595 18.995 1.00 87.94 98 GLU A CA 1
ATOM 764 C C . GLU A 1 98 ? -16.188 16.663 18.906 1.00 87.94 98 GLU A C 1
ATOM 766 O O . GLU A 1 98 ? -15.919 16.106 17.842 1.00 87.94 98 GLU A O 1
ATOM 771 N N . GLN A 1 99 ? -15.510 16.384 20.026 1.00 88.25 99 GLN A N 1
ATOM 772 C CA . GLN A 1 99 ? -14.398 15.421 20.048 1.00 88.25 99 GLN A CA 1
ATOM 773 C C . GLN A 1 99 ? -14.852 14.017 19.640 1.00 88.25 99 GLN A C 1
ATOM 775 O O . GLN A 1 99 ? -14.179 13.351 18.851 1.00 88.25 99 GLN A O 1
ATOM 780 N N . GLU A 1 100 ? -16.032 13.583 20.086 1.00 89.69 100 GLU A N 1
ATOM 781 C CA . GLU A 1 100 ? -16.596 12.309 19.641 1.00 89.69 100 GLU A CA 1
ATOM 782 C C . GLU A 1 100 ? -16.906 12.287 18.138 1.00 89.69 100 GLU A C 1
ATOM 784 O O . GLU A 1 100 ? -16.711 11.266 17.471 1.00 89.69 100 GLU A O 1
ATOM 789 N N . ARG A 1 101 ? -17.386 13.405 17.576 1.00 91.31 101 ARG A N 1
ATOM 790 C CA . ARG A 1 101 ? -17.636 13.526 16.134 1.00 91.31 101 ARG A CA 1
ATOM 791 C C . ARG A 1 101 ? -16.337 13.417 15.339 1.00 91.31 101 ARG A C 1
ATOM 793 O O . ARG A 1 101 ? -16.317 12.715 14.326 1.00 91.31 101 ARG A O 1
ATOM 800 N N . GLN A 1 102 ? -15.269 14.068 15.795 1.00 92.88 102 GLN A N 1
ATOM 801 C CA . GLN A 1 102 ? -13.949 13.985 15.166 1.00 92.88 102 GLN A CA 1
ATOM 802 C C . GLN A 1 102 ? -13.370 12.569 15.258 1.00 92.88 102 GLN A C 1
ATOM 804 O O . GLN A 1 102 ? -12.899 12.039 14.253 1.00 92.88 102 GLN A O 1
ATOM 809 N N . LEU A 1 103 ? -13.510 11.900 16.407 1.00 93.69 103 LEU A N 1
ATOM 810 C CA . LEU A 1 103 ? -13.102 10.504 16.570 1.00 93.69 103 LEU A CA 1
ATOM 811 C C . LEU A 1 103 ? -13.834 9.573 15.590 1.00 93.69 103 LEU A C 1
ATOM 813 O O . LEU A 1 103 ? -13.200 8.730 14.960 1.00 93.69 103 LEU A O 1
ATOM 817 N N . ARG A 1 104 ? -15.151 9.742 15.400 1.00 93.75 104 ARG A N 1
ATOM 818 C CA . ARG A 1 104 ? -15.925 8.954 14.420 1.00 93.75 104 ARG A CA 1
ATOM 819 C C . ARG A 1 104 ? -15.437 9.164 12.985 1.00 93.75 104 ARG A C 1
ATOM 821 O O . ARG A 1 104 ? -15.322 8.194 12.239 1.00 93.75 104 ARG A O 1
ATOM 828 N N . LYS A 1 105 ? -15.122 10.406 12.600 1.00 95.31 105 LYS A N 1
ATOM 829 C CA . LYS A 1 105 ? -14.537 10.705 11.282 1.00 95.31 105 LYS A CA 1
ATOM 830 C C . LYS A 1 105 ? -13.166 10.054 11.115 1.00 95.31 105 LYS A C 1
ATOM 832 O O . LYS A 1 105 ? -12.899 9.489 10.062 1.00 95.31 105 LYS A O 1
ATOM 837 N N . LEU A 1 106 ? -12.330 10.096 12.151 1.00 95.31 106 LEU A N 1
ATOM 838 C CA . LEU A 1 106 ? -10.990 9.518 12.129 1.00 95.31 106 LEU A CA 1
ATOM 839 C C . LEU A 1 106 ? -11.025 7.984 12.026 1.00 95.31 106 LEU A C 1
ATOM 841 O O . LEU A 1 106 ? -10.283 7.412 11.235 1.00 95.31 106 LEU A O 1
ATOM 845 N N . ILE A 1 107 ? -11.947 7.330 12.742 1.00 95.88 107 ILE A N 1
ATOM 846 C CA . ILE A 1 107 ? -12.215 5.888 12.614 1.00 95.88 107 ILE A CA 1
ATOM 847 C C . ILE A 1 107 ? -12.694 5.546 11.197 1.00 95.88 107 ILE A C 1
ATOM 849 O O . ILE A 1 107 ? -12.204 4.593 10.602 1.00 95.88 107 ILE A O 1
ATOM 853 N N . SER A 1 108 ? -13.618 6.335 10.641 1.00 96.25 108 SER A N 1
ATOM 854 C CA . SER A 1 108 ? -14.102 6.137 9.269 1.00 96.25 108 SER A CA 1
ATOM 855 C C . SER A 1 108 ? -12.975 6.288 8.240 1.00 96.25 108 SER A C 1
ATOM 857 O O . SER A 1 108 ? -12.828 5.453 7.352 1.00 96.25 108 SER A O 1
ATOM 859 N N . LEU A 1 109 ? -12.118 7.304 8.401 1.00 97.38 109 LEU A N 1
ATOM 860 C CA . LEU A 1 109 ? -10.947 7.513 7.550 1.00 97.38 109 LEU A CA 1
ATOM 861 C C . LEU A 1 109 ? -9.960 6.346 7.650 1.00 97.38 109 LEU A C 1
ATOM 863 O O . LEU A 1 109 ? -9.493 5.863 6.622 1.00 97.38 109 LEU A O 1
ATOM 867 N N . ARG A 1 110 ? -9.665 5.877 8.868 1.00 97.56 110 ARG A N 1
ATOM 868 C CA . ARG A 1 110 ? -8.813 4.707 9.114 1.00 97.56 110 ARG A CA 1
ATOM 869 C C . ARG A 1 110 ? -9.327 3.487 8.353 1.00 97.56 110 ARG A C 1
ATOM 871 O O . ARG A 1 110 ? -8.568 2.851 7.628 1.00 97.56 110 ARG A O 1
ATOM 878 N N . ASP A 1 111 ? -10.608 3.175 8.522 1.00 97.75 111 ASP A N 1
ATOM 879 C CA . ASP A 1 111 ? -11.233 1.993 7.930 1.00 97.75 111 ASP A CA 1
ATOM 880 C C . ASP A 1 111 ? -11.282 2.086 6.402 1.00 97.75 111 ASP A C 1
ATOM 882 O O . ASP A 1 111 ? -10.939 1.124 5.711 1.00 97.75 111 ASP A O 1
ATOM 886 N N . TRP A 1 112 ? -11.611 3.265 5.873 1.00 97.69 112 TRP A N 1
ATOM 887 C CA . TRP A 1 112 ? -11.589 3.529 4.439 1.00 97.69 112 TRP A CA 1
ATOM 888 C C . TRP A 1 112 ? -10.177 3.395 3.853 1.00 97.69 112 TRP A C 1
ATOM 890 O O . TRP A 1 112 ? -10.000 2.726 2.836 1.00 97.69 112 TRP A O 1
ATOM 900 N N . MET A 1 113 ? -9.162 3.973 4.506 1.00 97.88 113 MET A N 1
ATOM 901 C CA . MET A 1 113 ? -7.772 3.897 4.048 1.00 97.88 113 MET A CA 1
ATOM 902 C C . MET A 1 113 ? -7.221 2.475 4.083 1.00 97.88 113 MET A C 1
ATOM 904 O O . MET A 1 113 ? -6.526 2.089 3.143 1.00 97.88 113 MET A O 1
ATOM 908 N N . LEU A 1 114 ? -7.549 1.688 5.117 1.00 97.94 114 LEU A N 1
ATOM 909 C CA . LEU A 1 114 ? -7.208 0.266 5.147 1.00 97.94 114 LEU A CA 1
ATOM 910 C C . LEU A 1 114 ? -7.796 -0.444 3.924 1.00 97.94 114 LEU A C 1
ATOM 912 O O . LEU A 1 114 ? -7.070 -1.097 3.177 1.00 97.94 114 LEU A O 1
ATOM 916 N N . ALA A 1 115 ? -9.112 -0.315 3.747 1.00 97.31 115 ALA A N 1
ATOM 917 C CA . ALA A 1 115 ? -9.869 -1.068 2.761 1.00 97.31 115 ALA A CA 1
ATOM 918 C C . ALA A 1 115 ? -9.464 -0.721 1.324 1.00 97.31 115 ALA A C 1
ATOM 920 O O . ALA A 1 115 ? -9.277 -1.615 0.505 1.00 97.31 115 ALA A O 1
ATOM 921 N N . VAL A 1 116 ? -9.341 0.572 1.016 1.00 97.25 116 VAL A N 1
ATOM 922 C CA . VAL A 1 116 ? -9.163 1.062 -0.357 1.00 97.25 116 VAL A CA 1
ATOM 923 C C . VAL A 1 116 ? -7.699 1.153 -0.762 1.00 97.25 116 VAL A C 1
ATOM 925 O O . VAL A 1 116 ? -7.405 0.972 -1.936 1.00 97.25 116 VAL A O 1
ATOM 928 N N . LEU A 1 117 ? -6.782 1.440 0.166 1.00 97.69 117 LEU A N 1
ATOM 929 C CA . LEU A 1 117 ? -5.385 1.728 -0.170 1.00 97.69 117 LEU A CA 1
ATOM 930 C C . LEU A 1 117 ? -4.425 0.740 0.493 1.00 97.69 117 LEU A C 1
ATOM 932 O O . LEU A 1 117 ? -3.802 -0.058 -0.201 1.00 97.69 117 LEU A O 1
ATOM 936 N N . ALA A 1 118 ? -4.313 0.761 1.823 1.00 98.06 118 ALA A N 1
ATOM 937 C CA . ALA A 1 118 ? -3.222 0.086 2.525 1.00 98.06 118 ALA A CA 1
ATOM 938 C C . ALA A 1 118 ? -3.228 -1.439 2.327 1.00 98.06 118 ALA A C 1
ATOM 940 O O . ALA A 1 118 ? -2.171 -2.036 2.136 1.00 98.06 118 ALA A O 1
ATOM 941 N N . PHE A 1 119 ? -4.399 -2.083 2.334 1.00 98.44 119 PHE A N 1
ATOM 942 C CA . PHE A 1 119 ? -4.480 -3.521 2.087 1.00 98.44 119 PHE A CA 1
ATOM 943 C C . PHE A 1 119 ? -4.238 -3.899 0.614 1.00 98.44 119 PHE A C 1
ATOM 945 O O . PHE A 1 119 ? -3.276 -4.626 0.355 1.00 98.44 119 PHE A O 1
ATOM 952 N N . PRO A 1 120 ? -5.048 -3.443 -0.366 1.00 98.19 120 PRO A N 1
ATOM 953 C CA . PRO A 1 120 ? -4.901 -3.900 -1.747 1.00 98.19 120 PRO A CA 1
ATOM 954 C C . PRO A 1 120 ? -3.551 -3.510 -2.358 1.00 98.19 120 PRO A C 1
ATOM 956 O O . PRO A 1 120 ? -2.922 -4.349 -3.000 1.00 98.19 120 PRO A O 1
ATOM 959 N N . VAL A 1 121 ? -3.062 -2.288 -2.111 1.00 98.44 121 VAL A N 1
ATOM 960 C CA . VAL A 1 121 ? -1.769 -1.832 -2.646 1.00 98.44 121 VAL A CA 1
ATOM 961 C C . VAL A 1 121 ? -0.614 -2.582 -1.987 1.00 98.44 121 VAL A C 1
ATOM 963 O O . VAL A 1 121 ? 0.265 -3.072 -2.694 1.00 98.44 121 VAL A O 1
ATOM 966 N N . GLY A 1 122 ? -0.648 -2.754 -0.663 1.00 97.94 122 GLY A N 1
ATOM 967 C CA . GLY A 1 122 ? 0.407 -3.460 0.062 1.00 97.94 122 GLY A CA 1
ATOM 968 C C . GLY A 1 122 ? 0.534 -4.925 -0.352 1.00 97.94 122 GLY A C 1
ATOM 969 O O . GLY A 1 122 ? 1.633 -5.417 -0.613 1.00 97.94 122 GLY A O 1
ATOM 970 N N . VAL A 1 123 ? -0.595 -5.630 -0.487 1.00 98.38 123 VAL A N 1
ATOM 971 C CA . VAL A 1 123 ? -0.603 -7.023 -0.966 1.00 98.38 123 VAL A CA 1
ATOM 972 C C . VAL A 1 123 ? -0.115 -7.098 -2.413 1.00 98.38 123 VAL A C 1
ATOM 974 O O . VAL A 1 123 ? 0.669 -7.988 -2.739 1.00 98.38 123 VAL A O 1
ATOM 977 N N . PHE A 1 124 ? -0.534 -6.163 -3.270 1.00 98.19 124 PHE A N 1
ATOM 978 C CA . PHE A 1 124 ? -0.097 -6.107 -4.662 1.00 98.19 124 PHE A CA 1
ATOM 979 C C . PHE A 1 124 ? 1.417 -5.915 -4.783 1.00 98.19 124 PHE A C 1
ATOM 981 O O . PHE A 1 124 ? 2.067 -6.678 -5.496 1.00 98.19 124 PHE A O 1
ATOM 988 N N . VAL A 1 125 ? 1.983 -4.931 -4.074 1.00 97.62 125 VAL A N 1
ATOM 989 C CA . VAL A 1 125 ? 3.424 -4.638 -4.099 1.00 97.62 125 VAL A CA 1
ATOM 990 C C . VAL A 1 125 ? 4.220 -5.861 -3.663 1.00 97.62 125 VAL A C 1
ATOM 992 O O . VAL A 1 125 ? 5.134 -6.267 -4.377 1.00 97.62 125 VAL A O 1
ATOM 995 N N . VAL A 1 126 ? 3.844 -6.490 -2.546 1.00 98.00 126 VAL A N 1
ATOM 996 C CA . VAL A 1 126 ? 4.514 -7.699 -2.043 1.00 98.00 126 VAL A CA 1
ATOM 997 C C . VAL A 1 126 ? 4.408 -8.832 -3.070 1.00 98.00 126 VAL A C 1
ATOM 999 O O . VAL A 1 126 ? 5.419 -9.428 -3.435 1.00 98.00 126 VAL A O 1
ATOM 1002 N N . ALA A 1 127 ? 3.203 -9.123 -3.568 1.00 97.25 127 ALA A N 1
ATOM 1003 C CA . ALA A 1 127 ? 2.977 -10.240 -4.480 1.00 97.25 127 ALA A CA 1
ATOM 1004 C C . ALA A 1 127 ? 3.739 -10.070 -5.799 1.00 97.25 127 ALA A C 1
ATOM 1006 O O . ALA A 1 127 ? 4.519 -10.941 -6.176 1.00 97.25 127 ALA A O 1
ATOM 1007 N N . VAL A 1 128 ? 3.551 -8.942 -6.486 1.00 96.06 128 VAL A N 1
ATOM 1008 C CA . VAL A 1 128 ? 4.168 -8.699 -7.796 1.00 96.06 128 VAL A CA 1
ATOM 1009 C C . VAL A 1 128 ? 5.685 -8.623 -7.675 1.00 96.06 128 VAL A C 1
ATOM 1011 O O . VAL A 1 128 ? 6.382 -9.231 -8.487 1.00 96.06 128 VAL A O 1
ATOM 1014 N N . PHE A 1 129 ? 6.203 -7.943 -6.647 1.00 96.75 129 PHE A N 1
ATOM 1015 C CA . PHE A 1 129 ? 7.642 -7.852 -6.436 1.00 96.75 129 PHE A CA 1
ATOM 1016 C C . PHE A 1 129 ? 8.267 -9.234 -6.262 1.00 96.75 129 PHE A C 1
ATOM 1018 O O . PHE A 1 129 ? 9.163 -9.577 -7.023 1.00 96.75 129 PHE A O 1
ATOM 1025 N N . TRP A 1 130 ? 7.791 -10.046 -5.311 1.00 97.19 130 TRP A N 1
ATOM 1026 C CA . TRP A 1 130 ? 8.420 -11.339 -5.026 1.00 97.19 130 TRP A CA 1
ATOM 1027 C C . TRP A 1 130 ? 8.205 -12.370 -6.135 1.00 97.19 130 TRP A C 1
ATOM 1029 O O . TRP A 1 130 ? 9.103 -13.174 -6.370 1.00 97.19 130 TRP A O 1
ATOM 1039 N N . ILE A 1 131 ? 7.074 -12.328 -6.851 1.00 96.31 131 ILE A N 1
ATOM 1040 C CA . ILE A 1 131 ? 6.842 -13.195 -8.017 1.00 96.31 131 ILE A CA 1
ATOM 1041 C C . ILE A 1 131 ? 7.848 -12.875 -9.127 1.00 96.31 131 ILE A C 1
ATOM 1043 O O . ILE A 1 131 ? 8.524 -13.782 -9.609 1.00 96.31 131 ILE A O 1
ATOM 1047 N N . ILE A 1 132 ? 7.985 -11.600 -9.512 1.00 94.81 132 ILE A N 1
ATOM 1048 C CA . ILE A 1 132 ? 8.928 -11.216 -10.573 1.00 94.81 132 ILE A CA 1
ATOM 1049 C C . ILE A 1 132 ? 10.366 -11.431 -10.100 1.00 94.81 132 ILE A C 1
ATOM 1051 O O . ILE A 1 132 ? 11.163 -11.998 -10.836 1.00 94.81 132 ILE A O 1
ATOM 1055 N N . TYR A 1 133 ? 10.681 -11.061 -8.857 1.00 95.31 133 TYR A N 1
ATOM 1056 C CA . TYR A 1 133 ? 12.004 -11.250 -8.265 1.00 95.31 133 TYR A CA 1
ATOM 1057 C C . TYR A 1 133 ? 12.445 -12.719 -8.286 1.00 95.31 133 TYR A C 1
ATOM 1059 O O . TYR A 1 133 ? 13.610 -13.005 -8.551 1.00 95.31 133 TYR A O 1
ATOM 1067 N N . ALA A 1 134 ? 11.529 -13.647 -7.992 1.00 96.44 134 ALA A N 1
ATOM 1068 C CA . ALA A 1 134 ? 11.809 -15.079 -8.011 1.00 96.44 134 ALA A CA 1
ATOM 1069 C C . ALA A 1 134 ? 11.945 -15.645 -9.432 1.00 96.44 134 ALA A C 1
ATOM 1071 O O . ALA A 1 134 ? 12.688 -16.604 -9.622 1.00 96.44 134 ALA A O 1
ATOM 1072 N N . TYR A 1 135 ? 11.231 -15.076 -10.408 1.00 94.62 135 TYR A N 1
ATOM 1073 C CA . TYR A 1 135 ? 11.327 -15.475 -11.811 1.00 94.62 135 TYR A CA 1
ATOM 1074 C C . TYR A 1 135 ? 12.630 -14.982 -12.453 1.00 94.62 135 TYR A C 1
ATOM 1076 O O . TYR A 1 135 ? 13.442 -15.779 -12.912 1.00 94.62 135 TYR A O 1
ATOM 1084 N N . ASP A 1 136 ? 12.833 -13.666 -12.450 1.00 94.19 136 ASP A N 1
ATOM 1085 C CA . ASP A 1 136 ? 14.069 -13.010 -12.853 1.00 94.19 136 ASP A CA 1
ATOM 1086 C C . ASP A 1 136 ? 14.176 -11.671 -12.126 1.00 94.19 136 ASP A C 1
ATOM 1088 O O . ASP A 1 136 ? 13.467 -10.699 -12.406 1.00 94.19 136 ASP A O 1
ATOM 1092 N N . ARG A 1 137 ? 15.101 -11.621 -11.174 1.00 93.88 137 ARG A N 1
ATOM 1093 C CA . ARG A 1 137 ? 15.339 -10.450 -10.344 1.00 93.88 137 ARG A CA 1
ATOM 1094 C C . ARG A 1 137 ? 15.679 -9.198 -11.157 1.00 93.88 137 ARG A C 1
ATOM 1096 O O . ARG A 1 137 ? 15.216 -8.121 -10.781 1.00 93.88 137 ARG A O 1
ATOM 1103 N N . GLU A 1 138 ? 16.416 -9.309 -12.263 1.00 94.06 138 GLU A N 1
ATOM 1104 C CA . GLU A 1 138 ? 16.849 -8.141 -13.052 1.00 94.06 138 GLU A CA 1
ATOM 1105 C C . GLU A 1 138 ? 15.661 -7.364 -13.653 1.00 94.06 138 GLU A C 1
ATOM 1107 O O . GLU A 1 138 ? 15.757 -6.164 -13.912 1.00 94.06 138 GLU A O 1
ATOM 1112 N N . MET A 1 139 ? 14.502 -8.015 -13.791 1.00 92.69 139 MET A N 1
ATOM 1113 C CA . MET A 1 139 ? 13.282 -7.430 -14.352 1.00 92.69 139 MET A CA 1
ATOM 1114 C C . MET A 1 139 ? 12.608 -6.397 -13.436 1.00 92.69 139 MET A C 1
ATOM 1116 O O . MET A 1 139 ? 11.880 -5.525 -13.921 1.00 92.69 139 MET A O 1
ATOM 1120 N N . ILE A 1 140 ? 12.834 -6.476 -12.120 1.00 93.88 140 ILE A N 1
ATOM 1121 C CA . ILE A 1 140 ? 12.186 -5.604 -11.122 1.00 93.88 140 ILE A CA 1
ATOM 1122 C C . ILE A 1 140 ? 13.169 -4.956 -10.146 1.00 93.88 140 ILE A C 1
ATOM 1124 O O . ILE A 1 140 ? 12.944 -3.831 -9.703 1.00 93.88 140 ILE A O 1
ATOM 1128 N N . TYR A 1 141 ? 14.261 -5.644 -9.821 1.00 92.81 141 TYR A N 1
ATOM 1129 C CA . TYR A 1 141 ? 15.290 -5.195 -8.894 1.00 92.81 141 TYR A CA 1
ATOM 1130 C C . TYR A 1 141 ? 16.666 -5.604 -9.439 1.00 92.81 141 TYR A C 1
ATOM 1132 O O . TYR A 1 141 ? 17.177 -6.659 -9.071 1.00 92.81 141 TYR A O 1
ATOM 1140 N N . PRO A 1 142 ? 17.289 -4.801 -10.315 1.00 91.56 142 PRO A N 1
ATOM 1141 C CA . PRO A 1 142 ? 18.605 -5.120 -10.857 1.00 91.56 142 PRO A CA 1
ATOM 1142 C C . PRO A 1 142 ? 19.672 -5.278 -9.773 1.00 91.56 142 PRO A C 1
ATOM 1144 O O . PRO A 1 142 ? 19.636 -4.563 -8.768 1.00 91.56 142 PRO A O 1
ATOM 1147 N N . LYS A 1 143 ? 20.671 -6.147 -9.983 1.00 91.44 143 LYS A N 1
ATOM 1148 C CA . LYS A 1 143 ? 21.765 -6.366 -9.003 1.00 91.44 143 LYS A CA 1
ATOM 1149 C C . LYS A 1 143 ? 22.511 -5.087 -8.633 1.00 91.44 143 LYS A C 1
ATOM 1151 O O . LYS A 1 143 ? 22.996 -4.964 -7.515 1.00 91.44 143 LYS A O 1
ATOM 1156 N N . LEU A 1 144 ? 22.553 -4.108 -9.538 1.00 88.25 144 LEU A N 1
ATOM 1157 C CA . LEU A 1 144 ? 23.126 -2.786 -9.273 1.00 88.25 144 LEU A CA 1
ATOM 1158 C C . LEU A 1 144 ? 22.534 -2.128 -8.013 1.00 88.25 144 LEU A C 1
ATOM 1160 O O . LEU A 1 144 ? 23.245 -1.414 -7.309 1.00 88.25 144 LEU A O 1
ATOM 1164 N N . LEU A 1 145 ? 21.257 -2.382 -7.706 1.00 88.62 145 LEU A N 1
ATOM 1165 C CA . LEU A 1 145 ? 20.586 -1.828 -6.531 1.00 88.62 145 LEU A CA 1
ATOM 1166 C C . LEU A 1 145 ? 21.124 -2.389 -5.207 1.00 88.62 145 LEU A C 1
ATOM 1168 O O . LEU A 1 145 ? 20.991 -1.709 -4.193 1.00 88.62 145 LEU A O 1
ATOM 1172 N N . ASP A 1 146 ? 21.771 -3.562 -5.191 1.00 91.00 146 ASP A N 1
ATOM 1173 C CA . ASP A 1 146 ? 22.374 -4.130 -3.971 1.00 91.00 146 ASP A CA 1
ATOM 1174 C C . ASP A 1 146 ? 23.533 -3.281 -3.433 1.00 91.00 146 ASP A C 1
ATOM 1176 O O . ASP A 1 146 ? 23.806 -3.299 -2.234 1.00 91.00 146 ASP A O 1
ATOM 1180 N N . ASN A 1 147 ? 24.167 -2.477 -4.293 1.00 91.31 147 ASN A N 1
ATOM 1181 C CA . ASN A 1 147 ? 25.216 -1.539 -3.885 1.00 91.31 147 ASN A CA 1
ATOM 1182 C C . ASN A 1 147 ? 24.670 -0.350 -3.078 1.00 91.31 147 ASN A C 1
ATOM 1184 O O . ASN A 1 147 ? 25.429 0.322 -2.386 1.00 91.31 147 ASN A O 1
ATOM 1188 N N . PHE A 1 148 ? 23.365 -0.082 -3.176 1.00 90.50 148 PHE A N 1
ATOM 1189 C CA . PHE A 1 148 ? 22.719 1.079 -2.564 1.00 90.50 148 PHE A CA 1
ATOM 1190 C C . PHE A 1 148 ? 21.739 0.680 -1.459 1.00 90.50 148 PHE A C 1
ATOM 1192 O O . PHE A 1 148 ? 21.698 1.300 -0.398 1.00 90.50 148 PHE A O 1
ATOM 1199 N N . ILE A 1 149 ? 20.935 -0.356 -1.702 1.00 92.06 149 ILE A N 1
ATOM 1200 C CA . ILE A 1 149 ? 19.841 -0.778 -0.833 1.00 92.06 149 ILE A CA 1
ATOM 1201 C C . ILE A 1 149 ? 20.256 -2.077 -0.133 1.00 92.06 149 ILE A C 1
ATOM 1203 O O . ILE A 1 149 ? 20.258 -3.144 -0.750 1.00 92.06 149 ILE A O 1
ATOM 1207 N N . PRO A 1 150 ? 20.563 -2.031 1.175 1.00 93.12 150 PRO A N 1
ATOM 1208 C CA . PRO A 1 150 ? 20.910 -3.234 1.914 1.00 93.12 150 PRO A CA 1
ATOM 1209 C C . PRO A 1 150 ? 19.705 -4.178 2.023 1.00 93.12 150 PRO A C 1
ATOM 1211 O O . PRO A 1 150 ? 18.555 -3.741 2.112 1.00 93.12 150 PRO A O 1
ATOM 1214 N N . GLY A 1 151 ? 19.965 -5.486 2.104 1.00 93.19 151 GLY A N 1
ATOM 1215 C CA . GLY A 1 151 ? 18.914 -6.513 2.088 1.00 93.19 151 GLY A CA 1
ATOM 1216 C C . GLY A 1 151 ? 17.823 -6.333 3.154 1.00 93.19 151 GLY A C 1
ATOM 1217 O O . GLY A 1 151 ? 16.647 -6.562 2.875 1.00 93.19 151 GLY A O 1
ATOM 1218 N N . TRP A 1 152 ? 18.172 -5.846 4.352 1.00 94.56 152 TRP A N 1
ATOM 1219 C CA . TRP A 1 152 ? 17.179 -5.557 5.396 1.00 94.56 152 TRP A CA 1
ATOM 1220 C C . TRP A 1 152 ? 16.194 -4.463 4.967 1.00 94.56 152 TRP A C 1
ATOM 1222 O O . TRP A 1 152 ? 15.009 -4.557 5.282 1.00 94.56 152 TRP A O 1
ATOM 1232 N N . LEU A 1 153 ? 16.666 -3.444 4.241 1.00 95.00 153 LEU A N 1
ATOM 1233 C CA . LEU A 1 153 ? 15.825 -2.361 3.754 1.00 95.00 153 LEU A CA 1
ATOM 1234 C C . LEU A 1 153 ? 14.963 -2.866 2.605 1.00 95.00 153 LEU A C 1
ATOM 1236 O O . LEU A 1 153 ? 13.774 -2.583 2.588 1.00 95.00 153 LEU A O 1
ATOM 1240 N N . ASN A 1 154 ? 15.512 -3.691 1.710 1.00 95.25 154 ASN A N 1
ATOM 1241 C CA . ASN A 1 154 ? 14.724 -4.334 0.662 1.00 95.25 154 ASN A CA 1
ATOM 1242 C C . ASN A 1 154 ? 13.539 -5.134 1.243 1.00 95.25 154 ASN A C 1
ATOM 1244 O O . ASN A 1 154 ? 12.394 -4.917 0.847 1.00 95.25 154 ASN A O 1
ATOM 1248 N N . HIS A 1 155 ? 13.780 -5.979 2.251 1.00 95.50 155 HIS A N 1
ATOM 1249 C CA . HIS A 1 155 ? 12.707 -6.678 2.970 1.00 95.50 155 HIS A CA 1
ATOM 1250 C C . HIS A 1 155 ? 11.778 -5.724 3.732 1.00 95.50 155 HIS A C 1
ATOM 1252 O O . HIS A 1 155 ? 10.564 -5.931 3.756 1.00 95.50 155 HIS A O 1
ATOM 1258 N N . GLY A 1 156 ? 12.325 -4.662 4.326 1.00 95.06 156 GLY A N 1
ATOM 1259 C CA . GLY A 1 156 ? 11.553 -3.598 4.968 1.00 95.06 156 GLY A CA 1
ATOM 1260 C C . GLY A 1 156 ? 10.607 -2.872 4.010 1.00 95.06 156 GLY A C 1
ATOM 1261 O O . GLY A 1 156 ? 9.559 -2.404 4.432 1.00 95.06 156 GLY A O 1
ATOM 1262 N N . MET A 1 157 ? 10.945 -2.799 2.726 1.00 95.50 157 MET A N 1
ATOM 1263 C CA . MET A 1 157 ? 10.118 -2.153 1.713 1.00 95.50 157 MET A CA 1
ATOM 1264 C C . MET A 1 157 ? 9.119 -3.112 1.057 1.00 95.50 157 MET A C 1
ATOM 1266 O O . MET A 1 157 ? 8.006 -2.703 0.749 1.00 95.50 157 MET A O 1
ATOM 1270 N N . HIS A 1 158 ? 9.499 -4.379 0.856 1.00 95.50 158 HIS A N 1
ATOM 1271 C CA . HIS A 1 158 ? 8.742 -5.316 0.014 1.00 95.50 158 HIS A CA 1
ATOM 1272 C C . HIS A 1 158 ? 8.151 -6.523 0.752 1.00 95.50 158 HIS A C 1
ATOM 1274 O O . HIS A 1 158 ? 7.387 -7.279 0.159 1.00 95.50 158 HIS A O 1
ATOM 1280 N N . THR A 1 159 ? 8.500 -6.768 2.018 1.00 95.81 159 THR A N 1
ATOM 1281 C CA . THR A 1 159 ? 7.988 -7.922 2.783 1.00 95.81 159 THR A CA 1
ATOM 1282 C C . THR A 1 159 ? 7.169 -7.496 3.988 1.00 95.81 159 THR A C 1
ATOM 1284 O O . THR A 1 159 ? 6.100 -8.055 4.198 1.00 95.81 159 THR A O 1
ATOM 1287 N N . THR A 1 160 ? 7.647 -6.540 4.789 1.00 95.00 160 THR A N 1
ATOM 1288 C CA . THR A 1 160 ? 7.055 -6.186 6.099 1.00 95.00 160 THR A CA 1
ATOM 1289 C C . THR A 1 160 ? 5.642 -5.610 6.009 1.00 95.00 160 THR A C 1
ATOM 1291 O O . THR A 1 160 ? 4.884 -5.713 6.973 1.00 95.00 160 THR A O 1
ATOM 1294 N N . VAL A 1 161 ? 5.258 -5.079 4.846 1.00 95.44 161 VAL A N 1
ATOM 1295 C CA . VAL A 1 161 ? 3.925 -4.524 4.593 1.00 95.44 161 VAL A CA 1
ATOM 1296 C C . VAL A 1 161 ? 2.816 -5.541 4.856 1.00 95.44 161 VAL A C 1
ATOM 1298 O O . VAL A 1 161 ? 1.879 -5.267 5.607 1.00 95.44 161 VAL A O 1
ATOM 1301 N N . LEU A 1 162 ? 2.957 -6.749 4.311 1.00 95.44 162 LEU A N 1
ATOM 1302 C CA . LEU A 1 162 ? 1.952 -7.799 4.441 1.00 95.44 162 LEU A CA 1
ATOM 1303 C C . LEU A 1 162 ? 1.736 -8.287 5.893 1.00 95.44 162 LEU A C 1
ATOM 1305 O O . LEU A 1 162 ? 0.593 -8.306 6.347 1.00 95.44 162 LEU A O 1
ATOM 1309 N N . PRO A 1 163 ? 2.761 -8.686 6.672 1.00 97.00 163 PRO A N 1
ATOM 1310 C CA . PRO A 1 163 ? 2.543 -9.115 8.047 1.00 97.00 163 PRO A CA 1
ATOM 1311 C C . PRO A 1 163 ? 1.985 -7.987 8.920 1.00 97.00 163 PRO A C 1
ATOM 1313 O O . PRO A 1 163 ? 1.114 -8.258 9.743 1.00 97.00 163 PRO A O 1
ATOM 1316 N N . PHE A 1 164 ? 2.416 -6.734 8.739 1.00 97.19 164 PHE A N 1
ATOM 1317 C CA . PHE A 1 164 ? 1.902 -5.619 9.538 1.00 97.19 164 PHE A CA 1
ATOM 1318 C C . PHE A 1 164 ? 0.425 -5.333 9.260 1.00 97.19 164 PHE A C 1
ATOM 1320 O O . PHE A 1 164 ? -0.352 -5.218 10.211 1.00 97.19 164 PHE A O 1
ATOM 1327 N N . ILE A 1 165 ? 0.003 -5.312 7.991 1.00 96.25 165 ILE A N 1
ATOM 1328 C CA . ILE A 1 165 ? -1.409 -5.090 7.655 1.00 96.25 165 ILE A CA 1
ATOM 1329 C C . ILE A 1 165 ? -2.296 -6.254 8.125 1.00 96.25 165 ILE A C 1
ATOM 1331 O O . ILE A 1 165 ? -3.384 -6.037 8.657 1.00 96.25 165 ILE A O 1
ATOM 1335 N N . LEU A 1 166 ? -1.812 -7.499 8.029 1.00 96.38 166 LEU A N 1
ATOM 1336 C CA . LEU A 1 166 ? -2.538 -8.675 8.518 1.00 96.38 166 LEU A CA 1
ATOM 1337 C C . LEU A 1 166 ? -2.682 -8.676 10.045 1.00 96.38 166 LEU A C 1
ATOM 1339 O O . LEU A 1 166 ? -3.741 -9.036 10.563 1.00 96.38 166 LEU A O 1
ATOM 1343 N N . ILE A 1 167 ? -1.641 -8.268 10.775 1.00 95.44 167 ILE A N 1
ATOM 1344 C CA . ILE A 1 167 ? -1.694 -8.093 12.232 1.00 95.44 167 ILE A CA 1
ATOM 1345 C C . ILE A 1 167 ? -2.744 -7.039 12.605 1.00 95.44 167 ILE A C 1
ATOM 1347 O O . ILE A 1 167 ? -3.538 -7.261 13.522 1.00 95.44 167 ILE A O 1
ATOM 1351 N N . GLU A 1 168 ? -2.800 -5.923 11.882 1.00 96.00 168 GLU A N 1
ATOM 1352 C CA . GLU A 1 168 ? -3.802 -4.883 12.113 1.00 96.00 168 GLU A CA 1
ATOM 1353 C C . GLU A 1 168 ? -5.226 -5.411 11.871 1.00 96.00 168 GLU A C 1
ATOM 1355 O O . GLU A 1 168 ? -6.076 -5.303 12.752 1.00 96.00 168 GLU A O 1
ATOM 1360 N N . MET A 1 169 ? -5.478 -6.110 10.759 1.00 95.19 169 MET A N 1
ATOM 1361 C CA . MET A 1 169 ? -6.785 -6.734 10.484 1.00 95.19 169 MET A CA 1
ATOM 1362 C C . MET A 1 169 ? -7.183 -7.794 11.522 1.00 95.19 169 MET A C 1
ATOM 1364 O O . MET A 1 169 ? -8.366 -7.997 11.806 1.00 95.19 169 MET A O 1
ATOM 1368 N N . ARG A 1 170 ? -6.201 -8.497 12.099 1.00 93.38 170 ARG A N 1
ATOM 1369 C CA . ARG A 1 170 ? -6.415 -9.493 13.161 1.00 93.38 170 ARG A CA 1
ATOM 1370 C C . ARG A 1 170 ? -6.721 -8.871 14.516 1.00 93.38 170 ARG A C 1
ATOM 1372 O O . ARG A 1 170 ? -7.425 -9.493 15.314 1.00 93.38 170 ARG A O 1
ATOM 1379 N N . THR A 1 171 ? -6.163 -7.699 14.795 1.00 91.94 171 THR A N 1
ATOM 1380 C CA . THR A 1 171 ? -6.295 -7.021 16.089 1.00 91.94 171 THR A CA 1
ATOM 1381 C C . THR A 1 171 ? -7.450 -6.026 16.117 1.00 91.94 171 THR A C 1
ATOM 1383 O O . THR A 1 171 ? -8.034 -5.839 17.186 1.00 91.94 171 THR A O 1
ATOM 1386 N N . SER A 1 172 ? -7.843 -5.470 14.965 1.00 91.38 172 SER A N 1
ATOM 1387 C CA . SER A 1 172 ? -8.929 -4.491 14.849 1.00 91.38 172 SER A CA 1
ATOM 1388 C C . SER A 1 172 ? -9.888 -4.773 13.691 1.00 91.38 172 SER A C 1
ATOM 1390 O O . SER A 1 172 ? -9.486 -5.106 12.577 1.00 91.38 172 SER A O 1
ATOM 1392 N N . HIS A 1 173 ? -11.185 -4.632 13.968 1.00 92.25 173 HIS A N 1
ATOM 1393 C CA . HIS A 1 173 ? -12.237 -4.748 12.963 1.00 92.25 173 HIS A CA 1
ATOM 1394 C C . HIS A 1 173 ? -12.361 -3.434 12.207 1.00 92.25 173 HIS A C 1
ATOM 1396 O O . HIS A 1 173 ? -12.530 -2.388 12.838 1.00 92.25 173 HIS A O 1
ATOM 1402 N N . HIS A 1 174 ? -12.352 -3.512 10.881 1.00 93.88 174 HIS A N 1
ATOM 1403 C CA . HIS A 1 174 ? -12.502 -2.351 10.013 1.00 93.88 174 HIS A CA 1
ATOM 1404 C C . HIS A 1 174 ? -13.798 -2.461 9.216 1.00 93.88 174 HIS A C 1
ATOM 1406 O O . HIS A 1 174 ? -14.150 -3.536 8.726 1.00 93.88 174 HIS A O 1
ATOM 1412 N N . GLN A 1 175 ? -14.532 -1.360 9.108 1.00 93.56 175 GLN A N 1
ATOM 1413 C CA . GLN A 1 175 ? -15.741 -1.284 8.300 1.00 93.56 175 GLN A CA 1
ATOM 1414 C C . GLN A 1 175 ? -15.383 -0.920 6.861 1.00 93.56 175 GLN A C 1
ATOM 1416 O O . GLN A 1 175 ? -14.941 0.188 6.574 1.00 93.56 175 GLN A O 1
ATOM 1421 N N . TYR A 1 176 ? -15.584 -1.860 5.942 1.00 95.06 176 TYR A N 1
ATOM 1422 C CA . TYR A 1 176 ? -15.370 -1.592 4.524 1.00 95.06 176 TYR A CA 1
ATOM 1423 C C . TYR A 1 176 ? -16.457 -0.636 3.998 1.00 95.06 176 TYR A C 1
ATOM 1425 O O . TYR A 1 176 ? -17.615 -0.739 4.421 1.00 95.06 176 TYR A O 1
ATOM 1433 N N . PRO A 1 177 ? -16.114 0.299 3.087 1.00 94.00 177 PRO A N 1
ATOM 1434 C CA . PRO A 1 177 ? -17.108 1.131 2.415 1.00 94.00 177 PRO A CA 1
ATOM 1435 C C . PRO A 1 177 ? -18.013 0.275 1.518 1.00 94.00 177 PRO A C 1
ATOM 1437 O O . PRO A 1 177 ? -17.755 -0.909 1.301 1.00 94.00 177 PRO A O 1
ATOM 1440 N N . SER A 1 178 ? -19.062 0.875 0.946 1.00 95.38 178 SER A N 1
ATOM 1441 C CA . SER A 1 178 ? -19.878 0.170 -0.047 1.00 95.38 178 SER A CA 1
ATOM 1442 C C . SER A 1 178 ? -19.003 -0.325 -1.202 1.00 95.38 178 SER A C 1
ATOM 1444 O O . SER A 1 178 ? -18.109 0.388 -1.664 1.00 95.38 178 SER A O 1
ATOM 1446 N N . ARG A 1 179 ? -19.270 -1.542 -1.692 1.00 95.06 179 ARG A N 1
ATOM 1447 C CA . ARG A 1 179 ? -18.440 -2.180 -2.727 1.00 95.06 179 ARG A CA 1
ATOM 1448 C C . ARG A 1 179 ? -18.257 -1.311 -3.964 1.00 95.06 179 ARG A C 1
ATOM 1450 O O . ARG A 1 179 ? -17.147 -1.211 -4.462 1.00 95.06 179 ARG A O 1
ATOM 1457 N N . SER A 1 180 ? -19.312 -0.652 -4.442 1.00 95.12 180 SER A N 1
ATOM 1458 C CA . SER A 1 180 ? -19.217 0.244 -5.600 1.00 95.12 180 SER A CA 1
ATOM 1459 C C . SER A 1 180 ? -18.280 1.423 -5.338 1.00 95.12 180 SER A C 1
ATOM 1461 O O . SER A 1 180 ? -17.443 1.728 -6.182 1.00 95.12 180 SER A O 1
ATOM 1463 N N . SER A 1 181 ? -18.368 2.050 -4.162 1.00 96.06 181 SER A N 1
ATOM 1464 C CA . SER A 1 181 ? -17.478 3.148 -3.775 1.00 96.06 181 SER A CA 1
ATOM 1465 C C . SER A 1 181 ? -16.034 2.672 -3.613 1.00 96.06 181 SER A C 1
ATOM 1467 O O . SER A 1 181 ? -15.131 3.303 -4.158 1.00 96.06 181 SER A O 1
ATOM 1469 N N . GLY A 1 182 ? -15.816 1.549 -2.922 1.00 96.69 182 GLY A N 1
ATOM 1470 C CA . GLY A 1 182 ? -14.485 0.983 -2.711 1.00 96.69 182 GLY A CA 1
ATOM 1471 C C . GLY A 1 182 ? -13.811 0.555 -4.013 1.00 96.69 182 GLY A C 1
ATOM 1472 O O . GLY A 1 182 ? -12.682 0.969 -4.265 1.00 96.69 182 GLY A O 1
ATOM 1473 N N . LEU A 1 183 ? -14.526 -0.184 -4.871 1.00 97.50 183 LEU A N 1
ATOM 1474 C CA . LEU A 1 183 ? -14.049 -0.615 -6.191 1.00 97.50 183 LEU A CA 1
ATOM 1475 C C . LEU A 1 183 ? -13.763 0.577 -7.110 1.00 97.50 183 LEU A C 1
ATOM 1477 O O . LEU A 1 183 ? -12.724 0.617 -7.761 1.00 97.50 183 LEU A O 1
ATOM 1481 N N . THR A 1 184 ? -14.640 1.586 -7.125 1.00 97.62 184 THR A N 1
ATOM 1482 C CA . THR A 1 184 ? -14.392 2.812 -7.899 1.00 97.62 184 THR A CA 1
ATOM 1483 C C . THR A 1 184 ? -13.116 3.494 -7.415 1.00 97.62 184 THR A C 1
ATOM 1485 O O . THR A 1 184 ? -12.264 3.825 -8.230 1.00 97.62 184 THR A O 1
ATOM 1488 N N . ALA A 1 185 ? -12.933 3.643 -6.101 1.00 97.62 185 ALA A N 1
ATOM 1489 C CA . ALA A 1 185 ? -11.772 4.327 -5.545 1.00 97.62 185 ALA A CA 1
ATOM 1490 C C . ALA A 1 185 ? -10.446 3.593 -5.826 1.00 97.62 185 ALA A C 1
ATOM 1492 O O . ALA A 1 185 ? -9.489 4.231 -6.267 1.00 97.62 185 ALA A O 1
ATOM 1493 N N . ILE A 1 186 ? -10.382 2.266 -5.643 1.00 97.81 186 ILE A N 1
ATOM 1494 C CA . ILE A 1 186 ? -9.166 1.497 -5.972 1.00 97.81 186 ILE A CA 1
ATOM 1495 C C . ILE A 1 186 ? -8.907 1.468 -7.484 1.00 97.81 186 ILE A C 1
ATOM 1497 O O . ILE A 1 186 ? -7.757 1.558 -7.912 1.00 97.81 186 ILE A O 1
ATOM 1501 N N . CYS A 1 187 ? -9.956 1.417 -8.311 1.00 97.94 187 CYS A N 1
ATOM 1502 C CA . CYS A 1 187 ? -9.827 1.519 -9.762 1.00 97.94 187 CYS A CA 1
ATOM 1503 C C . CYS A 1 187 ? -9.253 2.884 -10.173 1.00 97.94 187 CYS A C 1
ATOM 1505 O O . CYS A 1 187 ? -8.285 2.939 -10.931 1.00 97.94 187 CYS A O 1
ATOM 1507 N N . THR A 1 188 ? -9.774 3.981 -9.612 1.00 98.25 188 THR A N 1
ATOM 1508 C CA . THR A 1 188 ? -9.250 5.334 -9.839 1.00 98.25 188 THR A CA 1
ATOM 1509 C C . THR A 1 188 ? -7.788 5.450 -9.412 1.00 98.25 188 THR A C 1
ATOM 1511 O O . THR A 1 188 ? -6.988 6.003 -10.163 1.00 98.25 188 THR A O 1
ATOM 1514 N N . PHE A 1 189 ? -7.410 4.896 -8.255 1.00 98.31 189 PHE A N 1
ATOM 1515 C CA . PHE A 1 189 ? -6.013 4.872 -7.816 1.00 98.31 189 PHE A CA 1
ATOM 1516 C C . PHE A 1 189 ? -5.118 4.093 -8.794 1.00 98.31 189 PHE A C 1
ATOM 1518 O O . PHE A 1 189 ? -4.075 4.600 -9.206 1.00 98.31 189 PHE A O 1
ATOM 1525 N N . SER A 1 190 ? -5.544 2.895 -9.211 1.00 98.00 190 SER A N 1
ATOM 1526 C CA . SER A 1 190 ? -4.801 2.046 -10.152 1.00 98.00 190 SER A CA 1
ATOM 1527 C C . SER A 1 190 ? -4.574 2.746 -11.492 1.00 98.00 190 SER A C 1
ATOM 1529 O O . SER A 1 190 ? -3.439 2.851 -11.957 1.00 98.00 190 SER A O 1
ATOM 1531 N N . VAL A 1 191 ? -5.639 3.294 -12.086 1.00 98.12 191 VAL A N 1
ATOM 1532 C CA . VAL A 1 191 ? -5.558 4.045 -13.347 1.00 98.12 191 VAL A CA 1
ATOM 1533 C C . VAL A 1 191 ? -4.691 5.291 -13.178 1.00 98.12 191 VAL A C 1
ATOM 1535 O O . VAL A 1 191 ? -3.845 5.555 -14.026 1.00 98.12 191 VAL A O 1
ATOM 1538 N N . GLY A 1 192 ? -4.837 6.025 -12.072 1.00 98.38 192 GLY A N 1
ATOM 1539 C CA . GLY A 1 192 ? -4.011 7.194 -11.772 1.00 98.38 192 GLY A CA 1
ATOM 1540 C C . GLY A 1 192 ? -2.518 6.864 -11.722 1.00 98.38 192 GLY A C 1
ATOM 1541 O O . GLY A 1 192 ? -1.711 7.572 -12.323 1.00 98.38 192 GLY A O 1
ATOM 1542 N N . TYR A 1 193 ? -2.143 5.755 -11.078 1.00 98.25 193 TYR A N 1
ATOM 1543 C CA . TYR A 1 193 ? -0.749 5.316 -11.039 1.00 98.25 193 TYR A CA 1
ATOM 1544 C C . TYR A 1 193 ? -0.238 4.842 -12.410 1.00 98.25 193 TYR A C 1
ATOM 1546 O O . TYR A 1 193 ? 0.884 5.169 -12.790 1.00 98.25 193 TYR A O 1
ATOM 1554 N N . ILE A 1 194 ? -1.057 4.135 -13.195 1.00 97.81 194 ILE A N 1
ATOM 1555 C CA . ILE A 1 194 ? -0.696 3.739 -14.567 1.00 97.81 194 ILE A CA 1
ATOM 1556 C C . ILE A 1 194 ? -0.456 4.975 -15.441 1.00 97.81 194 ILE A C 1
ATOM 1558 O O . ILE A 1 194 ? 0.563 5.052 -16.125 1.00 97.81 194 ILE A O 1
ATOM 1562 N N . LEU A 1 195 ? -1.353 5.965 -15.384 1.00 98.00 195 LEU A N 1
ATOM 1563 C CA . LEU A 1 195 ? -1.190 7.232 -16.099 1.00 98.00 195 LEU A CA 1
ATOM 1564 C C . LEU A 1 195 ? 0.094 7.948 -15.675 1.00 98.00 195 LEU A C 1
ATOM 1566 O O . LEU A 1 195 ? 0.807 8.468 -16.529 1.00 98.00 195 LEU A O 1
ATOM 1570 N N . TRP A 1 196 ? 0.428 7.919 -14.384 1.00 97.88 196 TRP A N 1
ATOM 1571 C CA . TRP A 1 196 ? 1.681 8.470 -13.878 1.00 97.88 196 TRP A CA 1
ATOM 1572 C C . TRP A 1 196 ? 2.915 7.750 -14.439 1.00 97.88 196 TRP A C 1
ATOM 1574 O O . TRP A 1 196 ? 3.839 8.406 -14.913 1.00 97.88 196 TRP A O 1
ATOM 1584 N N . VAL A 1 197 ? 2.926 6.415 -14.467 1.00 96.69 197 VAL A N 1
ATOM 1585 C CA . VAL A 1 197 ? 4.026 5.635 -15.065 1.00 96.69 197 VAL A CA 1
ATOM 1586 C C . VAL A 1 197 ? 4.166 5.929 -16.562 1.00 96.69 197 VAL A C 1
ATOM 1588 O O . VAL A 1 197 ? 5.279 6.153 -17.040 1.00 96.69 197 VAL A O 1
ATOM 1591 N N . CYS A 1 198 ? 3.052 5.984 -17.297 1.00 96.56 198 CYS A N 1
ATOM 1592 C CA . CYS A 1 198 ? 3.037 6.351 -18.714 1.00 96.56 198 CYS A CA 1
ATOM 1593 C C . CYS A 1 198 ? 3.555 7.777 -18.943 1.00 96.56 198 CYS A C 1
ATOM 1595 O O . CYS A 1 198 ? 4.314 8.009 -19.881 1.00 96.56 198 CYS A O 1
ATOM 1597 N N . TRP A 1 199 ? 3.182 8.720 -18.076 1.00 97.38 199 TRP A N 1
ATOM 1598 C CA . TRP A 1 199 ? 3.657 10.100 -18.128 1.00 97.38 199 TRP A CA 1
ATOM 1599 C C . TRP A 1 199 ? 5.166 10.198 -17.883 1.00 97.38 199 TRP A C 1
ATOM 1601 O O . TRP A 1 199 ? 5.870 10.862 -18.639 1.00 97.38 199 TRP A O 1
ATOM 1611 N N . VAL A 1 200 ? 5.693 9.491 -16.878 1.00 95.69 200 VAL A N 1
ATOM 1612 C CA . VAL A 1 200 ? 7.142 9.434 -16.621 1.00 95.69 200 VAL A CA 1
ATOM 1613 C C . VAL A 1 200 ? 7.891 8.889 -17.839 1.00 95.69 200 VAL A C 1
ATOM 1615 O O . VAL A 1 200 ? 8.898 9.475 -18.238 1.00 95.69 200 VAL A O 1
ATOM 1618 N N . HIS A 1 201 ? 7.389 7.823 -18.468 1.00 94.81 201 HIS A N 1
ATOM 1619 C CA . HIS A 1 201 ? 7.973 7.297 -19.704 1.00 94.81 201 HIS A CA 1
ATOM 1620 C C . HIS A 1 201 ? 7.888 8.311 -20.852 1.00 94.81 201 HIS A C 1
ATOM 1622 O O . HIS A 1 201 ? 8.869 8.510 -21.557 1.00 94.81 201 HIS A O 1
ATOM 1628 N N . HIS A 1 202 ? 6.759 9.003 -21.017 1.00 95.00 202 HIS A N 1
ATOM 1629 C CA . HIS A 1 202 ? 6.611 10.032 -22.047 1.00 95.00 202 HIS A CA 1
ATOM 1630 C C . HIS A 1 202 ? 7.643 11.163 -21.904 1.00 95.00 202 HIS A C 1
ATOM 1632 O O . HIS A 1 202 ? 8.210 11.598 -22.902 1.00 95.00 202 HIS A O 1
ATOM 1638 N N . VAL A 1 203 ? 7.920 11.605 -20.673 1.00 95.75 203 VAL A N 1
ATOM 1639 C CA . VAL A 1 203 ? 8.872 12.695 -20.398 1.00 95.75 203 VAL A CA 1
ATOM 1640 C C . VAL A 1 203 ? 10.333 12.240 -20.487 1.00 95.75 203 VAL A C 1
ATOM 1642 O O . VAL A 1 203 ? 11.185 13.007 -20.922 1.00 95.75 203 VAL A O 1
ATOM 1645 N N . THR A 1 204 ? 10.647 11.018 -20.050 1.00 93.31 204 THR A N 1
ATOM 1646 C CA . THR A 1 204 ? 12.043 10.556 -19.897 1.00 93.31 204 THR A CA 1
ATOM 1647 C C . THR A 1 204 ? 12.518 9.594 -20.980 1.00 93.31 204 THR A C 1
ATOM 1649 O O . THR A 1 204 ? 13.715 9.344 -21.075 1.00 93.31 204 THR A O 1
ATOM 1652 N N . GLY A 1 205 ? 11.599 9.007 -21.746 1.00 92.50 205 GLY A N 1
ATOM 1653 C CA . GLY A 1 205 ? 11.874 7.897 -22.659 1.00 92.50 205 GLY A CA 1
ATOM 1654 C C . GLY A 1 205 ? 12.176 6.563 -21.966 1.00 92.50 205 GLY A C 1
ATOM 1655 O O . GLY A 1 205 ? 12.487 5.598 -22.649 1.00 92.50 205 GLY A O 1
ATOM 1656 N N . MET A 1 206 ? 12.098 6.492 -20.631 1.00 90.81 206 MET A N 1
ATOM 1657 C CA . MET A 1 206 ? 12.470 5.314 -19.844 1.00 90.81 206 MET A CA 1
ATOM 1658 C C . MET A 1 206 ? 11.283 4.816 -19.022 1.00 90.81 206 MET A C 1
ATOM 1660 O O . MET A 1 206 ? 10.629 5.588 -18.315 1.00 90.81 206 MET A O 1
ATOM 1664 N N . TRP A 1 207 ? 11.018 3.509 -19.051 1.00 93.88 207 TRP A N 1
ATOM 1665 C CA . TRP A 1 207 ? 10.027 2.928 -18.149 1.00 93.88 207 TRP A CA 1
ATOM 1666 C C . TRP A 1 207 ? 10.522 2.918 -16.703 1.00 93.88 207 TRP A C 1
ATOM 1668 O O . TRP A 1 207 ? 11.691 2.674 -16.411 1.00 93.88 207 TRP A O 1
ATOM 1678 N N . VAL A 1 208 ? 9.588 3.131 -15.772 1.00 92.56 208 VAL A N 1
ATOM 1679 C CA . VAL A 1 208 ? 9.847 3.039 -14.325 1.00 92.56 208 VAL A CA 1
ATOM 1680 C C . VAL A 1 208 ? 10.353 1.652 -13.929 1.00 92.56 208 VAL A C 1
ATOM 1682 O O . VAL A 1 208 ? 11.195 1.532 -13.039 1.00 92.56 208 VAL A O 1
ATOM 1685 N N . TYR A 1 209 ? 9.827 0.620 -14.588 1.00 93.25 209 TYR A N 1
ATOM 1686 C CA . TYR A 1 209 ? 10.138 -0.773 -14.318 1.00 93.25 209 TYR A CA 1
ATOM 1687 C C . TYR A 1 209 ? 10.814 -1.414 -15.536 1.00 93.25 209 TYR A C 1
ATOM 1689 O O . TYR A 1 209 ? 10.217 -1.376 -16.616 1.00 93.25 209 TYR A O 1
ATOM 1697 N N . PRO A 1 210 ? 12.000 -2.039 -15.385 1.00 92.00 210 PRO A N 1
ATOM 1698 C CA . PRO A 1 210 ? 12.747 -2.608 -16.508 1.00 92.00 210 PRO A CA 1
ATOM 1699 C C . PRO A 1 210 ? 11.944 -3.605 -17.347 1.00 92.00 210 PRO A C 1
ATOM 1701 O O . PRO A 1 210 ? 12.021 -3.574 -18.572 1.00 92.00 210 PRO A O 1
ATOM 1704 N N . PHE A 1 211 ? 11.118 -4.454 -16.729 1.00 92.75 211 PHE A N 1
ATOM 1705 C CA . PHE A 1 211 ? 10.310 -5.433 -17.466 1.00 92.75 211 PHE A CA 1
ATOM 1706 C C . PHE A 1 211 ? 9.341 -4.806 -18.484 1.00 92.75 211 PHE A C 1
ATOM 1708 O O . PHE A 1 211 ? 9.004 -5.457 -19.468 1.00 92.75 211 PHE A O 1
ATOM 1715 N N . LEU A 1 212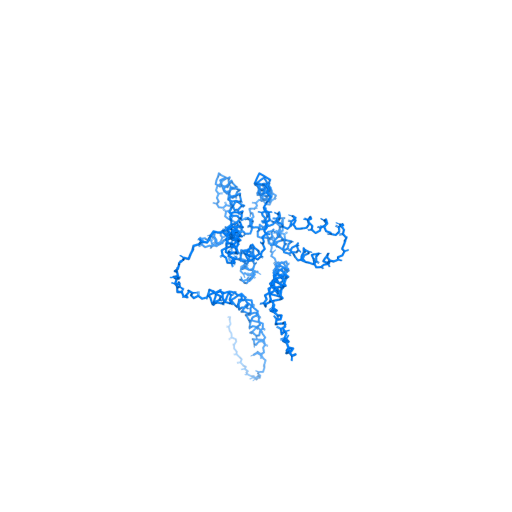 ? 8.901 -3.555 -18.282 1.00 94.12 212 LEU A N 1
ATOM 1716 C CA . LEU A 1 212 ? 8.020 -2.868 -19.232 1.00 94.12 212 LEU A CA 1
ATOM 1717 C C . LEU A 1 212 ? 8.742 -2.558 -20.546 1.00 94.12 212 LEU A C 1
ATOM 1719 O O . LEU A 1 212 ? 8.117 -2.619 -21.602 1.00 94.12 212 LEU A O 1
ATOM 1723 N N . GLU A 1 213 ? 10.048 -2.294 -20.496 1.00 92.62 213 GLU A N 1
ATOM 1724 C CA . GLU A 1 213 ? 10.876 -2.111 -21.693 1.00 92.62 213 GLU A CA 1
ATOM 1725 C C . GLU A 1 213 ? 10.906 -3.396 -22.533 1.00 92.62 213 GLU A C 1
ATOM 1727 O O . GLU A 1 213 ? 10.723 -3.356 -23.745 1.00 92.62 213 GLU A O 1
ATOM 1732 N N . HIS A 1 214 ? 11.015 -4.547 -21.867 1.00 89.38 214 HIS A N 1
ATOM 1733 C CA . HIS A 1 214 ? 11.201 -5.857 -22.496 1.00 89.38 214 HIS A CA 1
ATOM 1734 C C . HIS A 1 214 ? 9.930 -6.453 -23.120 1.00 89.38 214 HIS A C 1
ATOM 1736 O O . HIS A 1 214 ? 10.013 -7.439 -23.852 1.00 89.38 214 HIS A O 1
ATOM 1742 N N . ILE A 1 215 ? 8.749 -5.891 -22.845 1.00 92.19 215 ILE A N 1
ATOM 1743 C CA . ILE A 1 215 ? 7.477 -6.390 -23.383 1.00 92.19 215 ILE A CA 1
ATOM 1744 C C . ILE A 1 215 ? 6.918 -5.460 -24.463 1.00 92.19 215 ILE A C 1
ATOM 1746 O O . ILE A 1 215 ? 7.004 -4.237 -24.363 1.00 92.19 215 ILE A O 1
ATOM 1750 N N . GLY A 1 216 ? 6.311 -6.037 -25.505 1.00 94.25 216 GLY A N 1
ATOM 1751 C CA . GLY A 1 216 ? 5.743 -5.271 -26.618 1.00 94.25 216 GLY A CA 1
ATOM 1752 C C . GLY A 1 216 ? 4.533 -4.403 -26.219 1.00 94.25 216 GLY A C 1
ATOM 1753 O O . GLY A 1 216 ? 3.885 -4.676 -25.205 1.00 94.25 216 GLY A O 1
ATOM 1754 N N . PRO A 1 217 ? 4.151 -3.393 -27.028 1.00 94.00 217 PRO A N 1
ATOM 1755 C CA . PRO A 1 217 ? 3.081 -2.448 -26.684 1.00 94.00 217 PRO A CA 1
ATOM 1756 C C . PRO A 1 217 ? 1.735 -3.104 -26.339 1.00 94.00 217 PRO A C 1
ATOM 1758 O O . PRO A 1 217 ? 1.099 -2.722 -25.359 1.00 94.00 217 PRO A O 1
ATOM 1761 N N . GLY A 1 218 ? 1.323 -4.135 -27.088 1.00 95.25 218 GLY A N 1
ATOM 1762 C CA . GLY A 1 218 ? 0.092 -4.881 -26.796 1.00 95.25 218 GLY A CA 1
ATOM 1763 C C . GLY A 1 218 ? 0.141 -5.611 -25.449 1.00 95.25 218 GLY A C 1
ATOM 1764 O O . GLY A 1 218 ? -0.820 -5.572 -24.684 1.00 95.25 218 GLY A O 1
ATOM 1765 N N . ALA A 1 219 ? 1.290 -6.202 -25.107 1.00 94.81 219 ALA A N 1
ATOM 1766 C CA . ALA A 1 219 ? 1.495 -6.857 -23.817 1.00 94.81 219 ALA A CA 1
ATOM 1767 C C . ALA A 1 219 ? 1.482 -5.853 -22.650 1.00 94.81 219 ALA A C 1
ATOM 1769 O O . ALA A 1 219 ? 0.957 -6.178 -21.588 1.00 94.81 219 ALA A O 1
ATOM 1770 N N . ARG A 1 220 ? 1.971 -4.618 -22.847 1.00 95.75 220 ARG A N 1
ATOM 1771 C CA . ARG A 1 220 ? 1.875 -3.539 -21.840 1.00 95.75 220 ARG A CA 1
ATOM 1772 C C . ARG A 1 220 ? 0.422 -3.179 -21.530 1.00 95.75 220 ARG A C 1
ATOM 1774 O O . ARG A 1 220 ? 0.071 -3.045 -20.363 1.00 95.75 220 ARG A O 1
ATOM 1781 N N . ILE A 1 221 ? -0.434 -3.078 -22.551 1.00 95.81 221 ILE A N 1
ATOM 1782 C CA . ILE A 1 221 ? -1.872 -2.805 -22.367 1.00 95.81 221 ILE A CA 1
ATOM 1783 C C . ILE A 1 221 ? -2.529 -3.931 -21.562 1.00 95.81 221 ILE A C 1
ATOM 1785 O O . ILE A 1 221 ? -3.242 -3.661 -20.595 1.00 95.81 221 ILE A O 1
ATOM 1789 N N . ILE A 1 222 ? -2.247 -5.189 -21.917 1.00 96.81 222 ILE A N 1
ATOM 1790 C CA . ILE A 1 222 ? -2.754 -6.359 -21.186 1.00 96.81 222 ILE A CA 1
ATOM 1791 C C . ILE A 1 222 ? -2.255 -6.348 -19.737 1.00 96.81 222 ILE A C 1
ATOM 1793 O O . ILE A 1 222 ? -3.037 -6.601 -18.823 1.00 96.81 222 ILE A O 1
ATOM 1797 N N . PHE A 1 223 ? -0.981 -6.017 -19.512 1.00 94.75 223 PHE A N 1
ATOM 1798 C CA . PHE A 1 223 ? -0.397 -5.909 -18.178 1.00 94.75 223 PHE A CA 1
ATOM 1799 C C . PHE A 1 223 ? -1.078 -4.818 -17.338 1.00 94.75 223 PHE A C 1
ATOM 1801 O O . PHE A 1 223 ? -1.493 -5.081 -16.216 1.00 94.75 223 PHE A O 1
ATOM 1808 N N . PHE A 1 224 ? -1.268 -3.611 -17.872 1.00 96.62 224 PHE A N 1
ATOM 1809 C CA . PHE A 1 224 ? -1.957 -2.530 -17.154 1.00 96.62 224 PHE A CA 1
ATOM 1810 C C . PHE A 1 224 ? -3.435 -2.840 -16.872 1.00 96.62 224 PHE A C 1
ATOM 1812 O O . PHE A 1 224 ? -3.960 -2.506 -15.805 1.00 96.62 224 PHE A O 1
ATOM 1819 N N . GLY A 1 225 ? -4.112 -3.516 -17.804 1.00 97.31 225 GLY A N 1
ATOM 1820 C CA . GLY A 1 225 ? -5.470 -4.007 -17.590 1.00 97.31 225 GLY A CA 1
ATOM 1821 C C . GLY A 1 225 ? -5.528 -5.065 -16.486 1.00 97.31 225 GLY A C 1
ATOM 1822 O O . GLY A 1 225 ? -6.351 -4.967 -15.573 1.00 97.31 225 GLY A O 1
ATOM 1823 N N . SER A 1 226 ? -4.627 -6.050 -16.522 1.00 96.69 226 SER A N 1
ATOM 1824 C CA . SER A 1 226 ? -4.608 -7.152 -15.558 1.00 96.69 226 SER A CA 1
ATOM 1825 C C . SER A 1 226 ? -4.236 -6.694 -14.149 1.00 96.69 226 SER A C 1
ATOM 1827 O O . SER A 1 226 ? -4.854 -7.155 -13.191 1.00 96.69 226 SER A O 1
ATOM 1829 N N . THR A 1 227 ? -3.316 -5.738 -13.994 1.00 95.62 227 THR A N 1
ATOM 1830 C CA . THR A 1 227 ? -2.985 -5.165 -12.680 1.00 95.62 227 THR A CA 1
ATOM 1831 C C . THR A 1 227 ? -4.156 -4.389 -12.086 1.00 95.62 227 THR A C 1
ATOM 1833 O O . THR A 1 227 ? -4.425 -4.518 -10.892 1.00 95.62 227 THR A O 1
ATOM 1836 N N . THR A 1 228 ? -4.918 -3.663 -12.910 1.00 96.88 228 THR A N 1
ATOM 1837 C CA . THR A 1 228 ? -6.133 -2.968 -12.459 1.00 96.88 228 THR A CA 1
ATOM 1838 C C . THR A 1 228 ? -7.208 -3.954 -12.002 1.00 96.88 228 THR A C 1
ATOM 1840 O O . THR A 1 228 ? -7.817 -3.764 -10.946 1.00 96.88 228 THR A O 1
ATOM 1843 N N . ILE A 1 229 ? -7.417 -5.046 -12.742 1.00 97.75 229 ILE A N 1
ATOM 1844 C CA . ILE A 1 229 ? -8.333 -6.122 -12.333 1.00 97.75 229 ILE A CA 1
ATOM 1845 C C . ILE A 1 229 ? -7.852 -6.769 -11.027 1.00 97.75 229 ILE A C 1
ATOM 1847 O O . ILE A 1 229 ? -8.647 -6.955 -10.104 1.00 97.75 229 ILE A O 1
ATOM 1851 N N . LEU A 1 230 ? -6.553 -7.058 -10.913 1.00 97.50 230 LEU A N 1
ATOM 1852 C CA . LEU A 1 230 ? -5.959 -7.649 -9.717 1.00 97.50 230 LEU A CA 1
ATOM 1853 C C . LEU A 1 230 ? -6.143 -6.751 -8.486 1.00 97.50 230 LEU A C 1
ATOM 1855 O O . LEU A 1 230 ? -6.545 -7.250 -7.441 1.00 97.50 230 LEU A O 1
ATOM 1859 N N . MET A 1 231 ? -5.935 -5.437 -8.596 1.00 97.56 231 MET A N 1
ATOM 1860 C CA . MET A 1 231 ? -6.168 -4.490 -7.494 1.00 97.56 231 MET A CA 1
ATOM 1861 C C . MET A 1 231 ? -7.619 -4.524 -6.988 1.00 97.56 231 MET A C 1
ATOM 1863 O O . MET A 1 231 ? -7.861 -4.547 -5.780 1.00 97.56 231 MET A O 1
ATOM 1867 N N . ASN A 1 232 ? -8.594 -4.596 -7.899 1.00 97.44 232 ASN A N 1
ATOM 1868 C CA . ASN A 1 232 ? -10.007 -4.736 -7.536 1.00 97.44 232 ASN A CA 1
ATOM 1869 C C . ASN A 1 232 ? -10.295 -6.088 -6.862 1.00 97.44 232 ASN A C 1
ATOM 1871 O O . ASN A 1 232 ? -11.026 -6.147 -5.872 1.00 97.44 232 ASN A O 1
ATOM 1875 N N . PHE A 1 233 ? -9.690 -7.173 -7.352 1.00 98.19 233 PHE A N 1
ATOM 1876 C CA . PHE A 1 233 ? -9.787 -8.480 -6.703 1.00 98.19 233 PHE A CA 1
ATOM 1877 C C . PHE A 1 233 ? -9.191 -8.461 -5.289 1.00 98.19 233 PHE A C 1
ATOM 1879 O O . PHE A 1 233 ? -9.787 -9.009 -4.364 1.00 98.19 233 PHE A O 1
ATOM 1886 N N . LEU A 1 234 ? -8.056 -7.788 -5.088 1.00 98.12 234 LEU A N 1
ATOM 1887 C CA . LEU A 1 234 ? -7.420 -7.656 -3.777 1.00 98.12 234 LEU A CA 1
ATOM 1888 C C . LEU A 1 234 ? -8.272 -6.848 -2.790 1.00 98.12 234 LEU A C 1
ATOM 1890 O O . LEU A 1 234 ? -8.323 -7.204 -1.615 1.00 98.12 234 LEU A O 1
ATOM 1894 N N . TYR A 1 235 ? -8.999 -5.827 -3.250 1.00 98.00 235 TYR A N 1
ATOM 1895 C CA . TYR A 1 235 ? -9.996 -5.142 -2.422 1.00 98.00 235 TYR A CA 1
ATOM 1896 C C . TYR A 1 235 ? -11.074 -6.120 -1.915 1.00 98.00 235 TYR A C 1
ATOM 1898 O O . TYR A 1 235 ? -11.348 -6.180 -0.714 1.00 98.00 235 TYR A O 1
ATOM 1906 N N . LEU A 1 236 ? -11.644 -6.938 -2.811 1.00 98.06 236 LEU A N 1
ATOM 1907 C CA . LEU A 1 236 ? -12.654 -7.943 -2.447 1.00 98.06 236 LEU A CA 1
ATOM 1908 C C . LEU A 1 236 ? -12.082 -9.007 -1.504 1.00 98.06 236 LEU A C 1
ATOM 1910 O O . LEU A 1 236 ? -12.738 -9.405 -0.541 1.00 98.06 236 LEU A O 1
ATOM 1914 N N . LEU A 1 237 ? -10.847 -9.445 -1.750 1.00 97.75 237 LEU A N 1
ATOM 1915 C CA . LEU A 1 237 ? -10.135 -10.370 -0.874 1.00 97.75 237 LEU A CA 1
ATOM 1916 C C . LEU A 1 237 ? -9.969 -9.782 0.533 1.00 97.75 237 LEU A C 1
ATOM 1918 O O . LEU A 1 237 ? -10.175 -10.495 1.514 1.00 97.75 237 LEU A O 1
ATOM 1922 N N . GLY A 1 238 ? -9.642 -8.493 0.638 1.00 97.25 238 GLY A N 1
ATOM 1923 C CA . GLY A 1 238 ? -9.540 -7.779 1.911 1.00 97.25 238 GLY A CA 1
ATOM 1924 C C . GLY A 1 238 ? -10.862 -7.745 2.670 1.00 97.25 238 GLY A C 1
ATOM 1925 O O . GLY A 1 238 ? -10.890 -8.051 3.865 1.00 97.25 238 GLY A O 1
ATOM 1926 N N . GLU A 1 239 ? -11.964 -7.459 1.972 1.00 96.88 239 GLU A N 1
ATOM 1927 C CA . GLU A 1 239 ? -13.314 -7.463 2.548 1.00 96.88 239 GLU A CA 1
ATOM 1928 C C . GLU A 1 239 ? -13.664 -8.851 3.109 1.00 96.88 239 GLU A C 1
ATOM 1930 O O . GLU A 1 239 ? -14.054 -8.984 4.273 1.00 96.88 239 GLU A O 1
ATOM 1935 N N . VAL A 1 240 ? -13.468 -9.902 2.304 1.00 96.06 240 VAL A N 1
ATOM 1936 C CA . VAL A 1 240 ? -13.723 -11.295 2.701 1.00 96.06 240 VAL A CA 1
ATOM 1937 C C . VAL A 1 240 ? -12.853 -11.691 3.890 1.00 96.06 240 VAL A C 1
ATOM 1939 O O . VAL A 1 240 ? -13.358 -12.273 4.851 1.00 96.06 240 VAL A O 1
ATOM 1942 N N . LEU A 1 241 ? -11.562 -11.359 3.860 1.00 95.69 241 LEU A N 1
ATOM 1943 C CA . LEU A 1 241 ? -10.624 -11.689 4.925 1.00 95.69 241 LEU A CA 1
ATOM 1944 C C . LEU A 1 241 ? -10.994 -10.990 6.239 1.00 95.69 241 LEU A C 1
ATOM 1946 O O . LEU A 1 241 ? -11.010 -11.634 7.290 1.00 95.69 241 LEU A O 1
ATOM 1950 N N . ASN A 1 242 ? -11.333 -9.700 6.189 1.00 95.44 242 ASN A N 1
ATOM 1951 C CA . ASN A 1 242 ? -11.775 -8.935 7.353 1.00 95.44 242 ASN A CA 1
ATOM 1952 C C . ASN A 1 242 ? -13.036 -9.555 7.974 1.00 95.44 242 ASN A C 1
ATOM 1954 O O . ASN A 1 242 ? -13.059 -9.845 9.172 1.00 95.44 242 ASN A O 1
ATOM 1958 N N . ASN A 1 243 ? -14.050 -9.846 7.156 1.00 92.94 243 ASN A N 1
ATOM 1959 C CA . ASN A 1 243 ? -15.292 -10.454 7.633 1.00 92.94 243 ASN A CA 1
ATOM 1960 C C . ASN A 1 243 ? -15.047 -11.854 8.206 1.00 92.94 243 ASN A C 1
ATOM 1962 O O . ASN A 1 243 ? -15.501 -12.161 9.305 1.00 92.94 243 ASN A O 1
ATOM 1966 N N . TYR A 1 244 ? -14.242 -12.677 7.532 1.00 93.12 244 TYR A N 1
ATOM 1967 C CA . TYR A 1 244 ? -13.895 -14.016 8.001 1.00 93.12 244 TYR A CA 1
ATOM 1968 C C . TYR A 1 244 ? -13.210 -14.001 9.376 1.00 93.12 244 TYR A C 1
ATOM 1970 O O . TYR A 1 244 ? -13.583 -14.774 10.266 1.00 93.12 244 TYR A O 1
ATOM 1978 N N . ILE A 1 245 ? -12.233 -13.109 9.583 1.00 91.12 245 ILE A N 1
ATOM 1979 C CA . ILE A 1 245 ? -11.518 -12.971 10.860 1.00 91.12 245 ILE A CA 1
ATOM 1980 C C . ILE A 1 245 ? -12.500 -12.660 11.996 1.00 91.12 245 ILE A C 1
ATOM 1982 O O . ILE A 1 245 ? -12.428 -13.285 13.059 1.00 91.12 245 ILE A O 1
ATOM 1986 N N . TRP A 1 246 ? -13.420 -11.722 11.779 1.00 90.06 246 TRP A N 1
ATOM 1987 C CA . TRP A 1 246 ? -14.261 -11.175 12.842 1.00 90.06 246 TRP A CA 1
ATOM 1988 C C . TRP A 1 246 ? -15.582 -11.919 13.048 1.00 90.06 246 TRP A C 1
ATOM 1990 O O . TRP A 1 246 ? -16.017 -12.061 14.193 1.00 90.06 246 TRP A O 1
ATOM 2000 N N . ASP A 1 247 ? -16.173 -12.502 12.006 1.00 87.25 247 ASP A N 1
ATOM 2001 C CA . ASP A 1 247 ? -17.322 -13.403 12.139 1.00 87.25 247 ASP A CA 1
ATOM 2002 C C . ASP A 1 247 ? -16.945 -14.673 12.897 1.00 87.25 247 ASP A C 1
ATOM 2004 O O . ASP A 1 247 ? -17.715 -15.161 13.728 1.00 87.25 247 ASP A O 1
ATOM 2008 N N . THR A 1 248 ? -15.738 -15.193 12.661 1.00 78.69 248 THR A N 1
ATOM 2009 C CA . THR A 1 248 ? -15.207 -16.331 13.418 1.00 78.69 248 THR A CA 1
ATOM 2010 C C . THR A 1 248 ? -15.091 -15.985 14.903 1.00 78.69 248 THR A C 1
ATOM 2012 O O . THR A 1 248 ? -15.527 -16.759 15.756 1.00 78.69 248 THR A O 1
ATOM 2015 N N . GLN A 1 249 ? -14.576 -14.795 15.238 1.00 75.12 249 GLN A N 1
ATOM 2016 C CA . GLN A 1 249 ? -14.484 -14.349 16.632 1.00 75.12 249 GLN A CA 1
ATOM 2017 C C . GLN A 1 249 ? -15.863 -14.187 17.287 1.00 75.12 249 GLN A C 1
ATOM 2019 O O . GLN A 1 249 ? -16.050 -14.637 18.419 1.00 75.12 249 GLN A O 1
ATOM 2024 N N . ARG A 1 250 ? -16.846 -13.602 16.586 1.00 77.94 250 ARG A N 1
ATOM 2025 C CA . ARG A 1 250 ? -18.218 -13.450 17.103 1.00 77.94 250 ARG A CA 1
ATOM 2026 C C . ARG A 1 250 ? -18.869 -14.799 17.402 1.00 77.94 250 ARG A C 1
ATOM 2028 O O . ARG A 1 250 ? -19.425 -14.961 18.486 1.00 77.94 250 ARG A O 1
ATOM 2035 N N . ARG A 1 251 ? -18.746 -15.779 16.500 1.00 76.31 251 ARG A N 1
ATOM 2036 C CA . ARG A 1 251 ? -19.282 -17.137 16.705 1.00 76.31 251 ARG A CA 1
ATOM 2037 C C . ARG A 1 251 ? -18.658 -17.816 17.922 1.00 76.31 251 ARG A C 1
ATOM 2039 O O . ARG A 1 251 ? -19.382 -18.321 18.771 1.00 76.31 251 ARG A O 1
ATOM 2046 N N . VAL A 1 252 ? -17.333 -17.754 18.068 1.00 73.88 252 VAL A N 1
ATOM 2047 C CA . VAL A 1 252 ? -16.625 -18.326 19.230 1.00 73.88 252 VAL A CA 1
ATOM 2048 C C . VAL A 1 252 ? -17.073 -17.678 20.543 1.00 73.88 252 VAL A C 1
ATOM 2050 O O . VAL A 1 252 ? -17.229 -18.369 21.551 1.00 73.88 252 VAL A O 1
ATOM 2053 N N . LEU A 1 253 ? -17.294 -16.361 20.556 1.00 73.31 253 LEU A N 1
ATOM 2054 C CA . LEU A 1 253 ? -17.807 -15.665 21.737 1.00 73.31 253 LEU A CA 1
ATOM 2055 C C . LEU A 1 253 ? -19.249 -16.077 22.063 1.00 73.31 253 LEU A C 1
ATOM 2057 O O . LEU A 1 253 ? -19.564 -16.245 23.236 1.00 73.31 253 LEU A O 1
ATOM 2061 N N . GLN A 1 254 ? -20.099 -16.286 21.055 1.00 72.62 254 GLN A N 1
ATOM 2062 C CA . GLN A 1 254 ? -21.480 -16.743 21.240 1.00 72.62 254 GLN A CA 1
ATOM 2063 C C . GLN A 1 254 ? -21.560 -18.196 21.731 1.00 72.62 254 GLN A C 1
ATOM 2065 O O . GLN A 1 254 ? -22.335 -18.482 22.637 1.00 72.62 254 GLN A O 1
ATOM 2070 N N . THR A 1 255 ? -20.736 -19.108 21.207 1.00 72.62 255 THR A N 1
ATOM 2071 C CA . THR A 1 255 ? -20.702 -20.516 21.649 1.00 72.62 255 THR A CA 1
ATOM 2072 C C . THR A 1 255 ? -20.198 -20.673 23.089 1.00 72.62 255 THR A C 1
ATOM 2074 O O . THR A 1 255 ? -20.609 -21.596 23.783 1.00 72.62 255 THR A O 1
ATOM 2077 N N . ASN A 1 256 ? -19.324 -19.772 23.550 1.00 58.94 256 ASN A N 1
ATOM 2078 C CA . ASN A 1 256 ? -18.752 -19.805 24.901 1.00 58.94 256 ASN A CA 1
ATOM 2079 C C . ASN A 1 256 ? -19.534 -18.976 25.937 1.00 58.94 256 ASN A C 1
ATOM 2081 O O . ASN A 1 256 ? -19.149 -18.953 27.108 1.00 58.94 256 ASN A O 1
ATOM 2085 N N . GLN A 1 257 ? -20.610 -18.286 25.543 1.00 45.25 257 GLN A N 1
ATOM 2086 C CA . GLN A 1 257 ? -21.557 -17.720 26.505 1.00 45.25 257 GLN A CA 1
ATOM 2087 C C . GLN A 1 257 ? -22.329 -18.883 27.145 1.00 45.25 257 GLN A C 1
ATOM 2089 O O . GLN A 1 257 ? -22.865 -19.718 26.412 1.00 45.25 257 GLN A O 1
ATOM 2094 N N . PRO A 1 258 ? -22.407 -18.983 28.487 1.00 48.91 258 PRO A N 1
ATOM 2095 C CA . PRO A 1 258 ? -23.297 -19.950 29.104 1.00 48.91 258 PRO A CA 1
ATOM 2096 C C . PRO A 1 258 ? -24.710 -19.652 28.605 1.00 48.91 258 PRO A C 1
ATOM 2098 O O . PRO A 1 258 ? -25.209 -18.541 28.776 1.00 48.91 258 PRO A O 1
ATOM 2101 N N . GLN A 1 259 ? -25.329 -20.636 27.953 1.00 42.00 259 GLN A N 1
ATOM 2102 C CA . GLN A 1 259 ? -26.743 -20.608 27.607 1.00 42.00 259 GLN A CA 1
ATOM 2103 C C . GLN A 1 259 ? -27.524 -20.481 28.916 1.00 42.00 259 GLN A C 1
ATOM 2105 O O . GLN A 1 259 ? -27.862 -21.482 29.548 1.00 42.00 259 GLN A O 1
ATOM 2110 N N . VAL A 1 260 ? -27.801 -19.252 29.351 1.00 46.94 260 VAL A N 1
ATOM 2111 C CA . VAL A 1 260 ? -28.857 -18.997 30.322 1.00 46.94 260 VAL A CA 1
ATOM 2112 C C . VAL A 1 260 ? -30.144 -19.239 29.551 1.00 46.94 260 VAL A C 1
ATOM 2114 O O . VAL A 1 260 ? -30.764 -18.320 29.023 1.00 46.94 260 VAL A O 1
ATOM 2117 N N . LYS A 1 261 ? -30.519 -20.516 29.427 1.00 34.81 261 LYS A N 1
ATOM 2118 C CA . LYS A 1 261 ? -31.902 -20.873 29.160 1.00 34.81 261 LYS A CA 1
ATOM 2119 C C . LYS A 1 261 ? -32.680 -20.290 30.331 1.00 34.81 261 LYS A C 1
ATOM 2121 O O . LYS A 1 261 ? -32.668 -20.848 31.425 1.00 34.81 261 LYS A O 1
ATOM 2126 N N . VAL A 1 262 ? -33.305 -19.136 30.119 1.00 39.53 262 VAL A N 1
ATOM 2127 C CA . VAL A 1 262 ? -34.414 -18.697 30.959 1.00 39.53 262 VAL A CA 1
ATOM 2128 C C . VAL A 1 262 ? -35.544 -19.664 30.638 1.00 39.53 262 VAL A C 1
ATOM 2130 O O . VAL A 1 262 ? -36.383 -19.415 29.779 1.00 39.53 262 VAL A O 1
ATOM 2133 N N . THR A 1 263 ? -35.495 -20.844 31.249 1.00 37.16 263 THR A N 1
ATOM 2134 C CA . THR A 1 263 ? -36.627 -21.753 31.260 1.00 37.16 263 THR A CA 1
ATOM 2135 C C . THR A 1 263 ? -37.668 -21.064 32.128 1.00 37.16 263 THR A C 1
ATOM 2137 O O . THR A 1 263 ? -37.519 -20.998 33.349 1.00 37.16 263 THR A O 1
ATOM 2140 N N . PHE A 1 264 ? -38.686 -20.477 31.502 1.00 32.88 264 PHE A N 1
ATOM 2141 C CA . PHE A 1 264 ? -39.922 -20.144 32.197 1.00 32.88 264 PHE A CA 1
ATOM 2142 C C . PHE A 1 264 ? -40.498 -21.477 32.685 1.00 32.88 264 PHE A C 1
ATOM 2144 O O . PHE A 1 264 ? -41.097 -22.223 31.916 1.00 32.88 264 PHE A O 1
ATOM 2151 N N . TRP A 1 265 ? -40.230 -21.832 33.940 1.00 34.56 265 TRP A N 1
ATOM 2152 C CA . TRP A 1 265 ? -40.912 -22.940 34.590 1.00 34.56 265 TRP A CA 1
ATOM 2153 C C . TRP A 1 265 ? -42.328 -22.466 34.911 1.00 34.56 265 TRP A C 1
ATOM 2155 O O . TRP A 1 265 ? -42.580 -21.898 35.971 1.00 34.56 265 TRP A O 1
ATOM 2165 N N . THR A 1 266 ? -43.267 -22.678 33.993 1.00 35.88 266 THR A N 1
ATOM 2166 C CA . THR A 1 266 ? -44.650 -22.898 34.409 1.00 35.88 266 THR A CA 1
ATOM 2167 C C . THR A 1 266 ? -44.654 -24.184 35.230 1.00 35.88 266 THR A C 1
ATOM 2169 O O . THR A 1 266 ? -44.260 -25.246 34.750 1.00 35.88 266 THR A O 1
ATOM 2172 N N . PHE A 1 267 ? -45.010 -24.069 36.511 1.00 30.94 267 PHE A N 1
ATOM 2173 C CA . PHE A 1 267 ? -45.163 -25.209 37.408 1.00 30.94 267 PHE A CA 1
ATOM 2174 C C . PHE A 1 267 ? -46.210 -26.164 36.826 1.00 30.94 267 PHE A C 1
ATOM 2176 O O . PHE A 1 267 ? -47.405 -25.906 36.911 1.00 30.94 267 PHE A O 1
ATOM 2183 N N . HIS A 1 268 ? -45.759 -27.281 36.264 1.00 35.81 268 HIS A N 1
ATOM 2184 C CA . HIS A 1 268 ? -46.549 -28.499 36.219 1.00 35.81 268 HIS A CA 1
ATOM 2185 C C . HIS A 1 268 ? -45.761 -29.599 36.922 1.00 35.81 268 HIS A C 1
ATOM 2187 O O . HIS A 1 268 ? -44.653 -29.973 36.541 1.00 35.81 268 HIS A O 1
ATOM 2193 N N . THR A 1 269 ? -46.343 -30.047 38.024 1.00 34.59 269 THR A N 1
ATOM 2194 C CA . THR A 1 269 ? -45.901 -31.123 38.898 1.00 34.59 269 THR A CA 1
ATOM 2195 C C . THR A 1 269 ? -45.868 -32.439 38.132 1.00 34.59 269 THR A C 1
ATOM 2197 O O . THR A 1 269 ? -46.919 -32.990 37.836 1.00 34.59 269 THR A O 1
ATOM 2200 N N . THR A 1 270 ? -44.674 -32.977 37.876 1.00 33.12 270 THR A N 1
ATOM 2201 C CA . THR A 1 270 ? -44.456 -34.433 37.826 1.00 33.12 270 THR A CA 1
ATOM 2202 C C . THR A 1 270 ? -42.971 -34.746 37.999 1.00 33.12 270 THR A C 1
ATOM 2204 O O . THR A 1 270 ? -42.120 -34.196 37.304 1.00 33.12 270 THR A O 1
ATOM 2207 N N . MET A 1 271 ? -42.666 -35.605 38.972 1.00 33.59 271 MET A N 1
ATOM 2208 C CA . MET A 1 271 ? -41.330 -36.136 39.237 1.00 33.59 271 MET A CA 1
ATOM 2209 C C . MET A 1 271 ? -40.916 -37.129 38.144 1.00 33.59 271 MET A C 1
ATOM 2211 O O . MET A 1 271 ? -41.727 -37.979 37.789 1.00 33.59 271 MET A O 1
ATOM 2215 N N . SER A 1 272 ? -39.660 -37.076 37.680 1.00 29.08 272 SER A N 1
ATOM 2216 C CA . SER A 1 272 ? -38.747 -38.235 37.721 1.00 29.08 272 SER A CA 1
ATOM 2217 C C . SER A 1 272 ? -37.385 -38.010 37.043 1.00 29.08 272 SER A C 1
ATOM 2219 O O . SER A 1 272 ? -37.288 -37.449 35.957 1.00 29.08 272 SER A O 1
ATOM 2221 N N . SER A 1 273 ? -36.377 -38.578 37.712 1.00 30.44 273 SER A N 1
ATOM 2222 C CA . SER A 1 273 ? -35.160 -39.237 37.209 1.00 30.44 273 SER A CA 1
ATOM 2223 C C . SER A 1 273 ? -34.018 -38.437 36.559 1.00 30.44 273 SER A C 1
ATOM 2225 O O . SER A 1 273 ? -34.027 -38.048 35.396 1.00 30.44 273 SER A O 1
ATOM 2227 N N . THR A 1 274 ? -32.956 -38.342 37.359 1.00 36.44 274 THR A N 1
ATOM 2228 C CA . THR A 1 274 ? -31.544 -38.050 37.088 1.00 36.44 274 THR A CA 1
ATOM 2229 C C . THR A 1 274 ? -30.964 -38.745 35.848 1.00 36.44 274 THR A C 1
ATOM 2231 O O . THR A 1 274 ? -31.094 -39.958 35.700 1.00 36.44 274 THR A O 1
ATOM 2234 N N . LEU A 1 275 ? -30.179 -38.012 35.047 1.00 28.31 275 LEU A N 1
ATOM 2235 C CA . LEU A 1 275 ? -29.158 -38.592 34.167 1.00 28.31 275 LEU A CA 1
ATOM 2236 C C . LEU A 1 275 ? -27.897 -37.709 34.180 1.00 28.31 275 LEU A C 1
ATOM 2238 O O . LEU A 1 275 ? -27.926 -36.543 33.788 1.00 28.31 275 LEU A O 1
ATOM 2242 N N . MET A 1 276 ? -26.802 -38.265 34.704 1.00 35.91 276 MET A N 1
ATOM 2243 C CA . MET A 1 276 ? -25.469 -37.655 34.730 1.00 35.91 276 MET A CA 1
ATOM 2244 C C . MET A 1 276 ? -24.877 -37.587 33.315 1.00 35.91 276 MET A C 1
ATOM 2246 O O . MET A 1 276 ? -24.892 -38.581 32.592 1.00 35.91 276 MET A O 1
ATOM 2250 N N . LEU A 1 277 ? -24.290 -36.444 32.946 1.00 32.16 277 LEU A N 1
ATOM 2251 C CA . LEU A 1 277 ? -23.424 -36.300 31.769 1.00 32.16 277 LEU A CA 1
ATOM 2252 C C . LEU A 1 277 ? -21.965 -36.091 32.216 1.00 32.16 277 LEU A C 1
ATOM 2254 O O . LEU A 1 277 ? -21.732 -35.415 33.221 1.00 32.16 277 LEU A O 1
ATOM 2258 N N . PRO A 1 278 ? -20.975 -36.651 31.494 1.00 33.84 278 PRO A N 1
ATOM 2259 C CA . PRO A 1 278 ? -19.589 -36.680 31.938 1.00 33.84 278 PRO A CA 1
ATOM 2260 C C . PRO A 1 278 ? -18.876 -35.343 31.709 1.00 33.84 278 PRO A C 1
ATOM 2262 O O . PRO A 1 278 ? -19.159 -34.596 30.769 1.00 33.84 278 PRO A O 1
ATOM 2265 N N . ALA A 1 279 ? -17.895 -35.073 32.570 1.00 38.75 279 ALA A N 1
ATOM 2266 C CA . ALA A 1 279 ? -17.001 -33.927 32.498 1.00 38.75 279 ALA A CA 1
ATOM 2267 C C . ALA A 1 279 ? -16.231 -33.898 31.164 1.00 38.75 279 ALA A C 1
ATOM 2269 O O . ALA A 1 279 ? -15.436 -34.793 30.875 1.00 38.75 279 ALA A O 1
ATOM 2270 N N . ARG A 1 280 ? -16.428 -32.843 30.361 1.00 35.00 280 ARG A N 1
ATOM 2271 C CA . ARG A 1 280 ? -15.612 -32.567 29.169 1.00 35.00 280 ARG A CA 1
ATOM 2272 C C . ARG A 1 280 ? -14.606 -31.463 29.482 1.00 35.00 280 ARG A C 1
ATOM 2274 O O . ARG A 1 280 ? -14.946 -30.404 30.002 1.00 35.00 280 ARG A O 1
ATOM 2281 N N . THR A 1 281 ? -13.352 -31.769 29.186 1.00 37.50 281 THR A N 1
ATOM 2282 C CA . THR A 1 281 ? -12.130 -31.007 29.457 1.00 37.50 281 THR A CA 1
ATOM 2283 C C . THR A 1 281 ? -12.184 -29.532 29.046 1.00 37.50 281 THR A C 1
ATOM 2285 O O . THR A 1 281 ? -12.673 -29.173 27.979 1.00 37.50 281 THR A O 1
ATOM 2288 N N . ASN A 1 282 ? -11.606 -28.691 29.904 1.00 33.00 282 ASN A N 1
ATOM 2289 C CA . ASN A 1 282 ? -11.631 -27.229 29.888 1.00 33.00 282 ASN A CA 1
ATOM 2290 C C . ASN A 1 282 ? -10.767 -26.629 28.736 1.00 33.00 282 ASN A C 1
ATOM 2292 O O . ASN A 1 282 ? -9.543 -26.781 28.763 1.00 33.00 282 ASN A O 1
ATOM 2296 N N . PRO A 1 283 ? -11.335 -25.912 27.741 1.00 39.03 283 PRO A N 1
ATOM 2297 C CA . PRO A 1 283 ? -10.604 -25.408 26.563 1.00 39.03 283 PRO A CA 1
ATOM 2298 C C . PRO A 1 283 ? -9.686 -24.198 26.835 1.00 39.03 283 PRO A C 1
ATOM 2300 O O . PRO A 1 283 ? -8.911 -23.790 25.967 1.00 39.03 283 PRO A O 1
ATOM 2303 N N . VAL A 1 284 ? -9.699 -23.646 28.054 1.00 37.84 284 VAL A N 1
ATOM 2304 C CA . VAL A 1 284 ? -8.845 -22.511 28.466 1.00 37.84 284 VAL A CA 1
ATOM 2305 C C . VAL A 1 284 ? -7.343 -22.851 28.416 1.00 37.84 284 VAL A C 1
ATOM 2307 O O . VAL A 1 284 ? -6.510 -21.961 28.242 1.00 37.84 284 VAL A O 1
ATOM 2310 N N . GLN A 1 285 ? -6.981 -24.135 28.491 1.00 31.61 285 GLN A N 1
ATOM 2311 C CA . GLN A 1 285 ? -5.590 -24.595 28.372 1.00 31.61 285 GLN A CA 1
ATOM 2312 C C . GLN A 1 285 ? -5.076 -24.618 26.918 1.00 31.61 285 GLN A C 1
ATOM 2314 O O . GLN A 1 285 ? -3.877 -24.473 26.690 1.00 31.61 285 GLN A O 1
ATOM 2319 N N . VAL A 1 286 ? -5.960 -24.728 25.919 1.00 38.66 286 VAL A N 1
ATOM 2320 C CA . VAL A 1 286 ? -5.563 -24.856 24.502 1.00 38.66 286 VAL A CA 1
ATOM 2321 C C . VAL A 1 286 ? -5.208 -23.494 23.888 1.00 38.66 286 VAL A C 1
ATOM 2323 O O . VAL A 1 286 ? -4.273 -23.388 23.099 1.00 38.66 286 VAL A O 1
ATOM 2326 N N . ILE A 1 287 ? -5.872 -22.414 24.315 1.00 40.09 287 ILE A N 1
ATOM 2327 C CA . ILE A 1 287 ? -5.641 -21.059 23.778 1.00 40.09 287 ILE A CA 1
ATOM 2328 C C . ILE A 1 287 ? -4.320 -20.455 24.284 1.00 40.09 287 ILE A C 1
ATOM 2330 O O . ILE A 1 287 ? -3.626 -19.773 23.529 1.00 40.09 287 ILE A O 1
ATOM 2334 N N . LYS A 1 288 ? -3.908 -20.748 25.526 1.00 35.22 288 LYS A N 1
ATOM 2335 C CA . LYS A 1 288 ? -2.598 -20.302 26.036 1.00 35.22 288 LYS A CA 1
ATOM 2336 C C . LYS A 1 288 ? -1.422 -20.919 25.270 1.00 35.22 288 LYS A C 1
ATOM 2338 O O . LYS A 1 288 ? -0.390 -20.266 25.148 1.00 35.22 288 LYS A O 1
ATOM 2343 N N . LYS A 1 289 ? -1.583 -22.131 24.725 1.00 35.62 289 LYS A N 1
ATOM 2344 C CA . LYS A 1 289 ? -0.504 -22.867 24.048 1.00 35.62 289 LYS A CA 1
ATOM 2345 C C . LYS A 1 289 ? -0.182 -22.346 22.638 1.00 35.62 289 LYS A C 1
ATOM 2347 O O . LYS A 1 289 ? 0.959 -22.469 22.215 1.00 35.62 289 LYS A O 1
ATOM 2352 N N . ASN A 1 290 ? -1.132 -21.688 21.961 1.00 40.91 290 ASN A N 1
ATOM 2353 C CA . ASN A 1 290 ? -0.967 -21.251 20.563 1.00 40.91 290 ASN A CA 1
ATOM 2354 C C . ASN A 1 290 ? -0.764 -19.732 20.374 1.00 40.91 290 ASN A C 1
ATOM 2356 O O . ASN A 1 290 ? -0.372 -19.313 19.290 1.00 40.91 290 ASN A O 1
ATOM 2360 N N . PHE A 1 291 ? -1.000 -18.899 21.399 1.00 40.53 291 PHE A N 1
ATOM 2361 C CA . PHE A 1 291 ? -0.929 -17.427 21.277 1.00 40.53 291 PHE A CA 1
ATOM 2362 C C . PHE A 1 291 ? 0.422 -16.820 21.707 1.00 40.53 291 PHE A C 1
ATOM 2364 O O . PHE A 1 291 ? 0.824 -15.772 21.210 1.00 40.53 291 PHE A O 1
ATOM 2371 N N . PHE A 1 292 ? 1.157 -17.488 22.601 1.00 36.28 292 PHE A N 1
ATOM 2372 C CA . PHE A 1 292 ? 2.478 -17.042 23.059 1.00 36.28 292 PHE A CA 1
ATOM 2373 C C . PHE A 1 292 ? 3.639 -17.199 22.049 1.00 36.28 292 PHE A C 1
ATOM 2375 O O . PHE A 1 292 ? 4.520 -16.338 22.059 1.00 36.28 292 PHE A O 1
ATOM 2382 N N . PRO A 1 293 ? 3.686 -18.208 21.149 1.00 40.06 293 PRO A N 1
ATOM 2383 C CA . PRO A 1 293 ? 4.833 -18.346 20.255 1.00 40.06 293 PRO A CA 1
ATOM 2384 C C . PRO A 1 293 ? 4.875 -17.286 19.144 1.00 40.06 293 PRO A C 1
ATOM 2386 O O . PRO A 1 293 ? 5.967 -16.933 18.726 1.00 40.06 293 PRO A O 1
ATOM 2389 N N . GLN A 1 294 ? 3.748 -16.708 18.701 1.00 40.91 294 GLN A N 1
ATOM 2390 C CA . GLN A 1 294 ? 3.752 -15.730 17.594 1.00 40.91 294 GLN A CA 1
ATOM 2391 C C . GLN A 1 294 ? 4.249 -14.332 18.000 1.00 40.91 294 GLN A C 1
ATOM 2393 O O . GLN A 1 294 ? 4.931 -13.673 17.219 1.00 40.91 294 GLN A O 1
ATOM 2398 N N . ILE A 1 295 ? 3.978 -13.900 19.235 1.00 43.38 295 ILE A N 1
ATOM 2399 C CA . ILE A 1 295 ? 4.508 -12.636 19.779 1.00 43.38 295 ILE A CA 1
ATOM 2400 C C . ILE A 1 295 ? 6.004 -12.774 20.078 1.00 43.38 295 ILE A C 1
ATOM 2402 O O . ILE A 1 295 ? 6.778 -11.875 19.762 1.00 43.38 295 ILE A O 1
ATOM 2406 N N . ASN A 1 296 ? 6.424 -13.925 20.611 1.00 37.16 296 ASN A N 1
ATOM 2407 C CA . ASN A 1 296 ? 7.840 -14.210 20.825 1.00 37.16 296 ASN A CA 1
ATOM 2408 C C . ASN A 1 296 ? 8.598 -14.356 19.503 1.00 37.16 296 ASN A C 1
ATOM 2410 O O . ASN A 1 296 ? 9.723 -13.889 19.428 1.00 37.16 296 ASN A O 1
ATOM 2414 N N . LEU A 1 297 ? 7.993 -14.917 18.449 1.00 45.44 297 LEU A N 1
ATOM 2415 C CA . LEU A 1 297 ? 8.610 -14.989 17.123 1.00 45.44 297 LEU A CA 1
ATOM 2416 C C . LEU A 1 297 ? 8.790 -13.593 16.509 1.00 45.44 297 LEU A C 1
ATOM 2418 O O . LEU A 1 297 ? 9.842 -13.313 15.953 1.00 45.44 297 LEU A O 1
ATOM 2422 N N . LEU A 1 298 ? 7.815 -12.689 16.662 1.00 45.53 298 LEU A N 1
ATOM 2423 C CA . LEU A 1 298 ? 7.925 -11.310 16.174 1.00 45.53 298 LEU A CA 1
ATOM 2424 C C . LEU A 1 298 ? 8.949 -10.492 16.981 1.00 45.53 298 LEU A C 1
ATOM 2426 O O . LEU A 1 298 ? 9.756 -9.779 16.393 1.00 45.53 298 LEU A O 1
ATOM 2430 N N . LEU A 1 299 ? 8.974 -10.634 18.310 1.00 42.41 299 LEU A N 1
ATOM 2431 C CA . LEU A 1 299 ? 9.996 -10.018 19.163 1.00 42.41 299 LEU A CA 1
ATOM 2432 C C . LEU A 1 299 ? 11.387 -10.618 18.923 1.00 42.41 299 LEU A C 1
ATOM 2434 O O . LEU A 1 299 ? 12.363 -9.879 18.980 1.00 42.41 299 LEU A O 1
ATOM 2438 N N . LEU A 1 300 ? 11.492 -11.911 18.598 1.00 44.50 300 LEU A N 1
ATOM 2439 C CA . LEU A 1 300 ? 12.740 -12.559 18.190 1.00 44.50 300 LEU A CA 1
ATOM 2440 C C . LEU A 1 300 ? 13.189 -12.089 16.810 1.00 44.50 300 LEU A C 1
ATOM 2442 O O . LEU A 1 300 ? 14.366 -11.819 16.649 1.00 44.50 300 LEU A O 1
ATOM 2446 N N . ILE A 1 301 ? 12.289 -11.911 15.842 1.00 48.12 301 ILE A N 1
ATOM 2447 C CA . ILE A 1 301 ? 12.629 -11.352 14.526 1.00 48.12 301 ILE A CA 1
ATOM 2448 C C . ILE A 1 301 ? 13.099 -9.899 14.680 1.00 48.12 301 ILE A C 1
ATOM 2450 O O . ILE A 1 301 ? 14.151 -9.540 14.162 1.00 48.12 301 ILE A O 1
ATOM 2454 N N . ILE A 1 302 ? 12.397 -9.077 15.468 1.00 45.19 302 ILE A N 1
ATOM 2455 C CA . ILE A 1 302 ? 12.801 -7.692 15.767 1.00 45.19 302 ILE A CA 1
ATOM 2456 C C . ILE A 1 302 ? 14.128 -7.658 16.550 1.00 45.19 302 ILE A C 1
ATOM 2458 O O . ILE A 1 302 ? 14.997 -6.832 16.269 1.00 45.19 302 ILE A O 1
ATOM 2462 N N . SER A 1 303 ? 14.325 -8.575 17.501 1.00 38.91 303 SER A N 1
ATOM 2463 C CA . SER A 1 303 ? 15.565 -8.703 18.273 1.00 38.91 303 SER A CA 1
ATOM 2464 C C . SER A 1 303 ? 16.733 -9.178 17.405 1.00 38.91 303 SER A C 1
ATOM 2466 O O . SER A 1 303 ? 17.807 -8.594 17.511 1.00 38.91 303 SER A O 1
ATOM 2468 N N . HIS A 1 304 ? 16.523 -10.137 16.497 1.00 42.75 304 HIS A N 1
ATOM 2469 C CA . HIS A 1 304 ? 17.518 -10.682 15.563 1.00 42.75 304 HIS A CA 1
ATOM 2470 C C . HIS A 1 304 ? 17.917 -9.658 14.491 1.00 42.75 304 HIS A C 1
ATOM 2472 O O . HIS A 1 304 ? 19.086 -9.568 14.118 1.00 42.75 304 HIS A O 1
ATOM 2478 N N . ILE A 1 305 ? 16.973 -8.821 14.043 1.00 52.22 305 ILE A N 1
ATOM 2479 C CA . ILE A 1 305 ? 17.245 -7.673 13.164 1.00 52.22 305 ILE A CA 1
ATOM 2480 C C . ILE A 1 305 ? 18.116 -6.635 13.893 1.00 52.22 305 ILE A C 1
ATOM 2482 O O . ILE A 1 305 ? 19.092 -6.139 13.328 1.00 52.22 305 ILE A O 1
ATOM 2486 N N . ASN A 1 306 ? 17.829 -6.346 15.166 1.00 41.94 306 ASN A N 1
ATOM 2487 C CA . ASN A 1 306 ? 18.624 -5.403 15.958 1.00 41.94 306 ASN A CA 1
ATOM 2488 C C . ASN A 1 306 ? 19.996 -5.965 16.381 1.00 41.94 306 ASN A C 1
ATOM 2490 O O . ASN A 1 306 ? 20.975 -5.218 16.393 1.00 41.94 306 ASN A O 1
ATOM 2494 N N . THR A 1 307 ? 20.118 -7.267 16.664 1.00 44.19 307 THR A N 1
ATOM 2495 C CA . THR A 1 307 ? 21.410 -7.903 17.000 1.00 44.19 307 THR A CA 1
ATOM 2496 C C . THR A 1 307 ? 22.313 -8.071 15.782 1.00 44.19 307 THR A C 1
ATOM 2498 O O . THR A 1 307 ? 23.511 -7.839 15.917 1.00 44.19 307 THR A O 1
ATOM 2501 N N . HIS A 1 308 ? 21.783 -8.333 14.580 1.00 42.59 308 HIS A N 1
ATOM 2502 C CA . HIS A 1 308 ? 22.591 -8.269 13.350 1.00 42.59 308 HIS A CA 1
ATOM 2503 C C . HIS A 1 308 ? 23.133 -6.858 13.079 1.00 42.59 308 HIS A C 1
ATOM 2505 O O . HIS A 1 308 ? 24.267 -6.709 12.623 1.00 42.59 308 HIS A O 1
ATOM 2511 N N . LYS A 1 309 ? 22.362 -5.813 13.413 1.00 41.75 309 LYS A N 1
ATOM 2512 C CA . LYS A 1 309 ? 22.795 -4.412 13.301 1.00 41.75 309 LYS A CA 1
ATOM 2513 C C . LYS A 1 309 ? 23.934 -4.078 14.276 1.00 41.75 309 LYS A C 1
ATOM 2515 O O . LYS A 1 309 ? 24.856 -3.365 13.889 1.00 41.75 309 LYS A O 1
ATOM 2520 N N . ILE A 1 310 ? 23.914 -4.637 15.492 1.00 40.12 310 ILE A N 1
ATOM 2521 C CA . ILE A 1 310 ? 24.983 -4.511 16.507 1.00 40.12 310 ILE A CA 1
ATOM 2522 C C . ILE A 1 310 ? 26.222 -5.351 16.144 1.00 40.12 310 ILE A C 1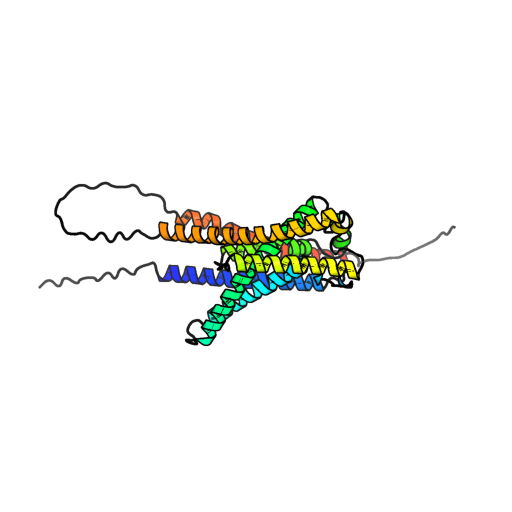
ATOM 2524 O O . ILE A 1 310 ? 27.351 -4.903 16.328 1.00 40.12 310 ILE A O 1
ATOM 2528 N N . TRP A 1 311 ? 26.042 -6.551 15.587 1.00 30.69 311 TRP A N 1
ATOM 2529 C CA . TRP A 1 311 ? 27.162 -7.422 15.215 1.00 30.69 311 TRP A CA 1
ATOM 2530 C C . TRP A 1 311 ? 27.932 -6.884 14.000 1.00 30.69 311 TRP A C 1
ATOM 2532 O O . TRP A 1 311 ? 29.159 -6.873 14.009 1.00 30.69 311 TRP A O 1
ATOM 2542 N N . LEU A 1 312 ? 27.237 -6.326 13.000 1.00 39.44 312 LEU A N 1
ATOM 2543 C CA . LEU A 1 312 ? 27.875 -5.681 11.843 1.00 39.44 312 LEU A CA 1
ATOM 2544 C C . LEU A 1 312 ? 28.536 -4.337 12.192 1.00 39.44 312 LEU A C 1
ATOM 2546 O O . LEU A 1 312 ? 29.589 -4.025 11.643 1.00 39.44 312 LEU A O 1
ATOM 2550 N N . THR A 1 313 ? 27.984 -3.567 13.140 1.00 41.38 313 THR A N 1
ATOM 2551 C CA . THR A 1 313 ? 28.640 -2.339 13.639 1.00 41.38 313 THR A CA 1
ATOM 2552 C C . THR A 1 313 ? 29.838 -2.624 14.549 1.00 41.38 313 THR A C 1
ATOM 2554 O O . THR A 1 313 ? 30.775 -1.831 14.566 1.00 41.38 313 THR A O 1
ATOM 2557 N N . ASN A 1 314 ? 29.872 -3.762 15.252 1.00 34.19 314 ASN A N 1
ATOM 2558 C CA . ASN A 1 314 ? 31.060 -4.200 15.992 1.00 34.19 314 ASN A CA 1
ATOM 2559 C C . ASN A 1 314 ? 32.105 -4.877 15.092 1.00 34.19 314 ASN A C 1
ATOM 2561 O O . ASN A 1 314 ? 33.296 -4.696 15.326 1.00 34.19 314 ASN A O 1
ATOM 2565 N N . SER A 1 315 ? 31.698 -5.587 14.035 1.00 35.78 315 SER A N 1
ATOM 2566 C CA . SER A 1 315 ? 32.609 -6.172 13.039 1.00 35.78 315 SER A CA 1
ATOM 2567 C C . SER A 1 315 ? 33.369 -5.090 12.255 1.00 35.78 315 SER A C 1
ATOM 2569 O O . SER A 1 315 ? 34.590 -5.178 12.116 1.00 35.78 315 SER A O 1
ATOM 2571 N N . SER A 1 316 ? 32.698 -3.998 11.865 1.00 38.28 316 SER A N 1
ATOM 2572 C CA . SER A 1 316 ? 33.356 -2.847 11.229 1.00 38.28 316 SER A CA 1
ATOM 2573 C C . SER A 1 316 ? 34.258 -2.050 12.182 1.00 38.28 316 SER A C 1
ATOM 2575 O O . SER A 1 316 ? 35.237 -1.461 11.731 1.00 38.28 316 SER A O 1
ATOM 2577 N N . ARG A 1 317 ? 34.005 -2.093 13.500 1.00 36.03 317 ARG A N 1
ATOM 2578 C CA . ARG A 1 317 ? 34.877 -1.500 14.537 1.00 36.03 317 ARG A CA 1
ATOM 2579 C C . ARG A 1 317 ? 36.067 -2.387 14.924 1.00 36.03 317 ARG A C 1
ATOM 2581 O O . ARG A 1 317 ? 37.102 -1.873 15.342 1.00 36.03 317 ARG A O 1
ATOM 2588 N N . CYS A 1 318 ? 35.936 -3.707 14.783 1.00 32.25 318 CYS A N 1
ATOM 2589 C CA . CYS A 1 318 ? 37.012 -4.666 15.045 1.00 32.25 318 CYS A CA 1
ATOM 2590 C C . CYS A 1 318 ? 38.010 -4.724 13.876 1.00 32.25 318 CYS A C 1
ATOM 2592 O O . CYS A 1 318 ? 39.213 -4.819 14.103 1.00 32.25 318 CYS A O 1
ATOM 2594 N N . SER A 1 319 ? 37.542 -4.541 12.633 1.00 34.66 319 SER A N 1
ATOM 2595 C CA . SER A 1 319 ? 38.431 -4.467 11.464 1.00 34.66 319 SER A CA 1
ATOM 2596 C C . SER A 1 319 ? 39.248 -3.166 11.392 1.00 34.66 319 SER A C 1
ATOM 2598 O O . SER A 1 319 ? 40.301 -3.151 10.762 1.00 34.66 319 SER A O 1
ATOM 2600 N N . SER A 1 320 ? 38.819 -2.085 12.059 1.00 34.69 320 SER A N 1
ATOM 2601 C CA . SER A 1 320 ? 39.561 -0.814 12.115 1.00 34.69 320 SER A CA 1
ATOM 2602 C C . SER A 1 320 ? 40.607 -0.733 13.238 1.00 34.69 320 SER A C 1
ATOM 2604 O O . SER A 1 320 ? 41.406 0.200 13.246 1.00 34.69 320 SER A O 1
ATOM 2606 N N . ASN A 1 321 ? 40.631 -1.698 14.168 1.00 30.98 321 ASN A N 1
ATOM 2607 C CA . ASN A 1 321 ? 41.556 -1.721 15.314 1.00 30.98 321 ASN A CA 1
ATOM 2608 C C . ASN A 1 321 ? 42.639 -2.813 15.231 1.00 30.98 321 ASN A C 1
ATOM 2610 O O . ASN A 1 321 ? 43.468 -2.904 16.129 1.00 30.98 321 ASN A O 1
ATOM 2614 N N . LEU A 1 322 ? 42.673 -3.601 14.151 1.00 31.17 322 LEU A N 1
ATOM 2615 C CA . LEU A 1 322 ? 43.693 -4.633 13.902 1.00 31.17 322 LEU A CA 1
ATOM 2616 C C . LEU A 1 322 ? 44.809 -4.192 12.933 1.00 31.17 322 LEU A C 1
ATOM 2618 O O . LEU A 1 322 ? 45.677 -4.992 12.608 1.00 31.17 322 LEU A O 1
ATOM 2622 N N . PHE A 1 323 ? 44.825 -2.925 12.496 1.00 30.58 323 PHE A N 1
ATOM 2623 C CA . PHE A 1 323 ? 45.816 -2.397 11.537 1.00 30.58 323 PHE A CA 1
ATOM 2624 C C . PHE A 1 323 ? 46.772 -1.335 12.107 1.00 30.58 323 PHE A C 1
ATOM 2626 O O . PHE A 1 323 ? 47.399 -0.581 11.362 1.00 30.58 323 PHE A O 1
ATOM 2633 N N . LYS A 1 324 ? 46.903 -1.249 13.432 1.00 36.06 324 LYS A N 1
ATOM 2634 C CA . LYS A 1 324 ? 47.903 -0.398 14.094 1.00 36.06 324 LYS A CA 1
ATOM 2635 C C . LYS A 1 324 ? 48.560 -1.196 15.216 1.00 36.06 324 LYS A C 1
ATOM 2637 O O . LYS A 1 324 ? 47.827 -1.817 15.974 1.00 36.06 324 LYS A O 1
ATOM 2642 N N . ILE A 1 325 ? 49.896 -1.079 15.324 1.00 28.06 325 ILE A N 1
ATOM 2643 C CA . ILE A 1 325 ? 50.866 -1.788 16.203 1.00 28.06 325 ILE A CA 1
ATOM 2644 C C . ILE A 1 325 ? 51.513 -2.981 15.446 1.00 28.06 325 ILE A C 1
ATOM 2646 O O . ILE A 1 325 ? 50.817 -3.946 15.177 1.00 28.06 325 ILE A O 1
ATOM 2650 N N . SER A 1 326 ? 52.793 -3.056 15.044 1.00 25.73 326 SER A N 1
ATOM 2651 C CA . SER A 1 326 ? 53.998 -2.237 15.255 1.00 25.73 326 SER A CA 1
ATOM 2652 C C . SER A 1 326 ? 55.191 -2.738 14.396 1.00 25.73 326 SER A C 1
ATOM 2654 O O . SER A 1 326 ? 55.499 -3.921 14.469 1.00 25.73 326 SER A O 1
ATOM 2656 N N . LEU A 1 327 ? 55.915 -1.788 13.763 1.00 27.20 327 LEU A N 1
ATOM 2657 C CA . LEU A 1 327 ? 57.399 -1.629 13.701 1.00 27.20 327 LEU A CA 1
ATOM 2658 C C . LEU A 1 327 ? 58.269 -2.618 12.839 1.00 27.20 327 LEU A C 1
ATOM 2660 O O . LEU A 1 327 ? 57.751 -3.617 12.365 1.00 27.20 327 LEU A O 1
ATOM 2664 N N . PRO A 1 328 ? 59.586 -2.362 12.594 1.00 35.75 328 PRO A N 1
ATOM 2665 C CA . PRO A 1 328 ? 60.129 -1.392 11.619 1.00 35.75 328 PRO A CA 1
ATOM 2666 C C . PRO A 1 328 ? 61.394 -1.884 10.826 1.00 35.75 328 PRO A C 1
ATOM 2668 O O . PRO A 1 328 ? 61.956 -2.929 11.117 1.00 35.75 328 PRO A O 1
ATOM 2671 N N . PHE A 1 329 ? 61.908 -1.029 9.923 1.00 24.02 329 PHE A N 1
ATOM 2672 C CA . PHE A 1 329 ? 63.322 -0.882 9.478 1.00 24.02 329 PHE A CA 1
ATOM 2673 C C . PHE A 1 329 ? 64.014 -1.855 8.478 1.00 24.02 329 PHE A C 1
ATOM 2675 O O . PHE A 1 329 ? 64.075 -3.057 8.689 1.00 24.02 329 PHE A O 1
ATOM 2682 N N . CYS A 1 330 ? 64.702 -1.209 7.507 1.00 24.03 330 CYS A N 1
ATOM 2683 C CA . CYS A 1 330 ? 65.817 -1.636 6.624 1.00 24.03 330 CYS A CA 1
ATOM 2684 C C . CYS A 1 330 ? 65.569 -2.771 5.608 1.00 24.03 330 CYS A C 1
ATOM 2686 O O . CYS A 1 330 ? 64.968 -3.778 5.934 1.00 24.03 330 CYS A O 1
ATOM 2688 N N . SER A 1 331 ? 66.079 -2.774 4.375 1.00 25.72 331 SER A N 1
ATOM 2689 C CA . SER A 1 331 ? 66.845 -1.844 3.531 1.00 25.72 331 SER A CA 1
ATOM 2690 C C . SER A 1 331 ? 67.020 -2.533 2.158 1.00 25.72 331 SER A C 1
ATOM 2692 O O . SER A 1 331 ? 66.958 -3.758 2.076 1.00 25.72 331 SER A O 1
ATOM 2694 N N . THR A 1 332 ? 67.417 -1.760 1.138 1.00 26.39 332 THR A N 1
ATOM 2695 C CA . THR A 1 332 ? 68.213 -2.182 -0.048 1.00 26.39 332 THR A CA 1
ATOM 2696 C C . THR A 1 332 ? 67.513 -2.889 -1.237 1.00 26.39 332 THR A C 1
ATOM 2698 O O . THR A 1 332 ? 67.289 -4.089 -1.218 1.00 26.39 332 THR A O 1
ATOM 2701 N N . PHE A 1 333 ? 67.383 -2.109 -2.327 1.00 25.02 333 PHE A N 1
ATOM 2702 C CA . PHE A 1 333 ? 68.004 -2.312 -3.661 1.00 25.02 333 PHE A CA 1
ATOM 2703 C C . PHE A 1 333 ? 67.351 -3.156 -4.787 1.00 25.02 333 PHE A C 1
ATOM 2705 O O . PHE A 1 333 ? 66.787 -4.217 -4.555 1.00 25.02 333 PHE A O 1
ATOM 2712 N N . LEU A 1 334 ? 67.616 -2.657 -6.016 1.00 25.98 334 LEU A N 1
ATOM 2713 C CA . LEU A 1 334 ? 67.378 -3.142 -7.398 1.00 25.98 334 LEU A CA 1
ATOM 2714 C C . LEU A 1 334 ? 65.937 -3.019 -7.934 1.00 25.98 334 LEU A C 1
ATOM 2716 O O . LEU A 1 334 ? 65.045 -3.735 -7.505 1.00 25.98 334 LEU A O 1
ATOM 2720 N N . GLU A 1 335 ? 65.586 -2.029 -8.767 1.00 27.11 335 GLU A N 1
ATOM 2721 C CA . GLU A 1 335 ? 66.077 -1.705 -10.129 1.00 27.11 335 GLU A CA 1
ATOM 2722 C C . GLU A 1 335 ? 65.855 -2.863 -11.123 1.00 27.11 335 GLU A C 1
ATOM 2724 O O . GLU A 1 335 ? 66.468 -3.916 -10.976 1.00 27.11 335 GLU A O 1
ATOM 2729 N N . ILE A 1 336 ? 64.979 -2.652 -12.119 1.00 30.27 336 ILE A N 1
ATOM 2730 C CA . ILE A 1 336 ? 65.215 -2.814 -13.572 1.00 30.27 336 ILE A CA 1
ATOM 2731 C C . ILE A 1 336 ? 63.869 -2.933 -14.328 1.00 30.27 336 ILE A C 1
ATOM 2733 O O . ILE A 1 336 ? 63.094 -3.856 -14.088 1.00 30.27 336 ILE A O 1
ATOM 2737 N N . SER A 1 337 ? 63.715 -1.996 -15.277 1.00 40.06 337 SER A N 1
ATOM 2738 C CA . SER A 1 337 ? 62.894 -1.977 -16.510 1.00 40.06 337 SER A CA 1
ATOM 2739 C C . SER A 1 337 ? 61.373 -1.871 -16.441 1.00 40.06 337 SER A C 1
ATOM 2741 O O . SER A 1 337 ? 60.693 -2.868 -16.125 1.00 40.06 337 SER A O 1
#